Protein AF-A0A3D2J8H5-F1 (afdb_monomer)

Structure (mmCIF, N/CA/C/O backbone):
data_AF-A0A3D2J8H5-F1
#
_entry.id   AF-A0A3D2J8H5-F1
#
loop_
_atom_site.group_PDB
_atom_site.id
_atom_site.type_symbol
_atom_site.label_atom_id
_atom_site.label_alt_id
_atom_site.label_comp_id
_atom_site.label_asym_id
_atom_site.label_entity_id
_atom_site.label_seq_id
_atom_site.pdbx_PDB_ins_code
_atom_site.Cartn_x
_atom_site.Cartn_y
_atom_site.Cartn_z
_atom_site.occupancy
_atom_site.B_iso_or_equiv
_atom_site.auth_seq_id
_atom_site.auth_comp_id
_atom_site.auth_asym_id
_atom_site.auth_atom_id
_atom_site.pdbx_PDB_model_num
ATOM 1 N N . ARG A 1 1 ? 16.433 -17.220 -34.477 1.00 48.09 1 ARG A N 1
ATOM 2 C CA . ARG A 1 1 ? 17.516 -16.839 -33.534 1.00 48.09 1 ARG A CA 1
ATOM 3 C C . ARG A 1 1 ? 16.924 -15.885 -32.504 1.00 48.09 1 ARG A C 1
ATOM 5 O O . ARG A 1 1 ? 16.606 -14.763 -32.879 1.00 48.09 1 ARG A O 1
ATOM 12 N N . LEU A 1 2 ? 16.708 -16.329 -31.263 1.00 50.28 2 LEU A N 1
ATOM 13 C CA . LEU A 1 2 ? 16.389 -15.419 -30.158 1.00 50.28 2 LEU A CA 1
ATOM 14 C C . LEU A 1 2 ? 17.536 -14.404 -30.067 1.00 50.28 2 LEU A C 1
ATOM 16 O O . LEU A 1 2 ? 18.693 -14.794 -29.924 1.00 50.28 2 LEU A O 1
ATOM 20 N N . LYS A 1 3 ? 17.230 -13.121 -30.278 1.00 60.25 3 LYS A N 1
ATOM 21 C CA . LYS A 1 3 ? 18.185 -12.031 -30.058 1.00 60.25 3 LYS A CA 1
ATOM 22 C C . LYS A 1 3 ? 18.642 -12.118 -28.602 1.00 60.25 3 LYS A C 1
ATOM 24 O O . LYS A 1 3 ? 17.809 -12.321 -27.725 1.00 60.25 3 LYS A O 1
ATOM 29 N N . THR A 1 4 ? 19.944 -12.008 -28.360 1.00 77.81 4 THR A N 1
ATOM 30 C CA . THR A 1 4 ? 20.536 -12.150 -27.026 1.00 77.81 4 THR A CA 1
ATOM 31 C C . THR A 1 4 ? 19.906 -11.136 -26.070 1.00 77.81 4 THR A C 1
ATOM 33 O O . THR A 1 4 ? 20.118 -9.932 -26.218 1.00 77.81 4 THR A O 1
ATOM 36 N N . LEU A 1 5 ? 19.096 -11.616 -25.126 1.00 87.38 5 LEU A N 1
ATOM 37 C CA . LEU A 1 5 ? 18.579 -10.808 -24.027 1.00 87.38 5 LEU A CA 1
ATOM 38 C C . LEU A 1 5 ? 19.748 -10.450 -23.109 1.00 87.38 5 LEU A C 1
ATOM 40 O O . LEU A 1 5 ? 20.498 -11.329 -22.690 1.00 87.38 5 LEU A O 1
ATOM 44 N N . GLN A 1 6 ? 19.916 -9.165 -22.815 1.00 88.25 6 GLN A N 1
ATOM 45 C CA . GLN A 1 6 ? 20.965 -8.685 -21.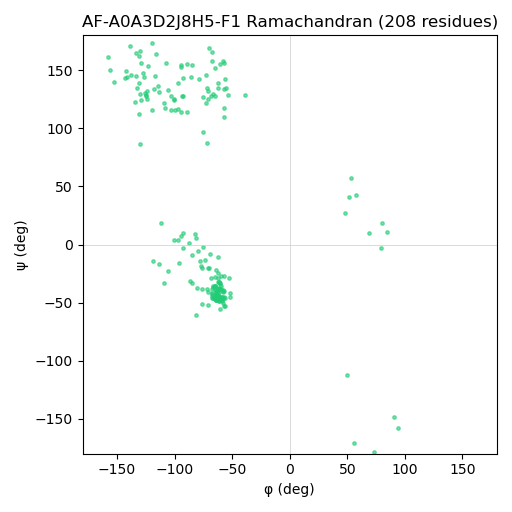919 1.00 88.25 6 GLN A CA 1
ATOM 46 C C . GLN A 1 6 ? 20.361 -8.414 -20.548 1.00 88.25 6 GLN A C 1
ATOM 48 O O . GLN A 1 6 ? 19.412 -7.637 -20.449 1.00 88.25 6 GLN A O 1
ATOM 53 N N . ALA A 1 7 ? 20.899 -9.034 -19.499 1.00 90.50 7 ALA A N 1
ATOM 54 C CA . ALA A 1 7 ? 20.532 -8.674 -18.135 1.00 90.50 7 ALA A CA 1
ATOM 55 C C . ALA A 1 7 ? 20.934 -7.216 -17.867 1.00 90.50 7 ALA A C 1
ATOM 57 O O . ALA A 1 7 ? 22.032 -6.787 -18.231 1.00 90.50 7 ALA A O 1
ATOM 58 N N . VAL A 1 8 ? 20.033 -6.451 -17.263 1.00 91.31 8 VAL A N 1
ATOM 59 C CA . VAL A 1 8 ? 20.250 -5.047 -16.902 1.00 91.31 8 VAL A CA 1
ATOM 60 C C . VAL A 1 8 ? 19.782 -4.800 -15.479 1.00 91.31 8 VAL A C 1
ATOM 62 O O . VAL A 1 8 ? 19.044 -5.605 -14.908 1.00 91.31 8 VAL A O 1
ATOM 65 N N . ARG A 1 9 ? 20.197 -3.665 -14.906 1.00 89.00 9 ARG A N 1
ATOM 66 C CA . ARG A 1 9 ? 19.720 -3.241 -13.591 1.00 89.00 9 ARG A CA 1
ATOM 67 C C . ARG A 1 9 ? 18.191 -3.224 -13.580 1.00 89.00 9 ARG A C 1
ATOM 69 O O . ARG A 1 9 ? 17.559 -2.639 -14.461 1.00 89.00 9 ARG A O 1
ATOM 76 N N . ALA A 1 10 ? 17.605 -3.884 -12.588 1.00 89.38 10 ALA A N 1
ATOM 77 C CA . ALA A 1 10 ? 16.164 -3.901 -12.432 1.00 89.38 10 ALA A CA 1
ATOM 78 C C . ALA A 1 10 ? 15.659 -2.535 -11.955 1.00 89.38 10 ALA A C 1
ATOM 80 O O . ALA A 1 10 ? 16.229 -1.929 -11.051 1.00 89.38 10 ALA A O 1
ATOM 81 N N . ILE A 1 11 ? 14.585 -2.064 -12.588 1.00 88.12 11 ILE A N 1
ATOM 82 C CA . ILE A 1 11 ? 13.854 -0.863 -12.161 1.00 88.12 11 ILE A CA 1
ATOM 83 C C . ILE A 1 11 ? 12.918 -1.221 -11.000 1.00 88.12 11 ILE A C 1
ATOM 85 O O . ILE A 1 11 ? 12.746 -0.445 -10.068 1.00 88.12 11 ILE A O 1
ATOM 89 N N . GLN A 1 12 ? 12.316 -2.411 -11.065 1.00 91.19 12 GLN A N 1
ATOM 90 C CA . GLN A 1 12 ? 11.410 -2.929 -10.046 1.00 91.19 12 GLN A CA 1
ATOM 91 C C . GLN A 1 12 ? 12.158 -3.819 -9.043 1.00 91.19 12 GLN A C 1
ATOM 93 O O . GLN A 1 12 ? 13.144 -4.459 -9.422 1.00 91.19 12 GLN A O 1
ATOM 98 N N . PRO A 1 13 ? 11.676 -3.917 -7.792 1.00 91.12 13 PRO A N 1
ATOM 99 C CA . PRO A 1 13 ? 12.247 -4.813 -6.795 1.00 91.12 13 PRO A CA 1
ATOM 100 C C . PRO A 1 13 ? 12.298 -6.266 -7.281 1.00 91.12 13 PRO A C 1
ATOM 102 O O . PRO A 1 13 ? 11.316 -6.799 -7.799 1.00 91.12 13 PRO A O 1
ATOM 105 N N . LEU A 1 14 ? 13.434 -6.930 -7.065 1.00 93.50 14 LEU A N 1
ATOM 106 C CA . LEU A 1 14 ? 13.634 -8.330 -7.457 1.00 93.50 14 LEU A CA 1
ATOM 107 C C . LEU A 1 14 ? 12.939 -9.322 -6.530 1.00 93.50 14 LEU A C 1
ATOM 109 O O . LEU A 1 14 ? 12.732 -10.474 -6.907 1.00 93.50 14 LEU A O 1
ATOM 113 N N . ARG A 1 15 ? 12.604 -8.896 -5.313 1.00 95.25 15 ARG A N 1
ATOM 114 C CA . ARG A 1 15 ? 11.989 -9.736 -4.291 1.00 95.25 15 ARG A CA 1
ATOM 115 C C . ARG A 1 15 ? 10.718 -9.087 -3.764 1.00 95.25 15 ARG A C 1
ATOM 117 O O . ARG A 1 15 ? 10.660 -7.870 -3.582 1.00 95.25 15 ARG A O 1
ATOM 124 N N . THR A 1 16 ? 9.728 -9.915 -3.454 1.00 96.94 16 THR A N 1
ATOM 125 C CA . THR A 1 16 ? 8.506 -9.507 -2.755 1.00 96.94 16 THR A CA 1
ATOM 126 C C . THR A 1 16 ? 8.078 -10.539 -1.710 1.00 96.94 16 THR A C 1
ATOM 128 O O . THR A 1 16 ? 8.627 -11.639 -1.660 1.00 96.94 16 THR A O 1
ATOM 131 N N . ILE A 1 17 ? 7.091 -10.197 -0.880 1.00 97.81 17 ILE A N 1
ATOM 132 C CA . ILE A 1 17 ? 6.344 -11.146 -0.052 1.00 97.81 17 ILE A CA 1
ATOM 133 C C . ILE A 1 17 ? 4.937 -11.271 -0.622 1.00 97.81 17 ILE A C 1
ATOM 135 O O . ILE A 1 17 ? 4.200 -10.289 -0.691 1.00 97.81 17 ILE A O 1
ATOM 139 N N . LEU A 1 18 ? 4.565 -12.496 -0.984 1.00 98.19 18 LEU A N 1
ATOM 140 C CA . LEU A 1 18 ? 3.247 -12.833 -1.498 1.00 98.19 18 LEU A CA 1
ATOM 141 C C . LEU A 1 18 ? 2.480 -13.637 -0.447 1.00 98.19 18 LEU A C 1
ATOM 143 O O . LEU A 1 18 ? 2.891 -14.740 -0.073 1.00 98.19 18 LEU A O 1
ATOM 147 N N . LEU A 1 19 ? 1.368 -13.083 0.026 1.00 98.56 19 LEU A N 1
ATOM 148 C CA . LEU A 1 19 ? 0.431 -13.754 0.918 1.00 98.56 19 LEU A CA 1
ATOM 149 C C . LEU A 1 19 ? -0.674 -14.417 0.096 1.00 98.56 19 LEU A C 1
ATOM 151 O O . LEU A 1 19 ? -1.307 -13.769 -0.735 1.00 98.56 19 LEU A O 1
ATOM 155 N N . ASP A 1 20 ? -0.898 -15.704 0.345 1.00 98.19 20 ASP A N 1
ATOM 156 C CA . ASP A 1 20 ? -2.043 -16.436 -0.191 1.00 98.19 20 ASP A CA 1
ATOM 157 C C . ASP A 1 20 ? -3.311 -16.034 0.572 1.00 98.19 20 ASP A C 1
ATOM 159 O O . ASP A 1 20 ? -3.337 -16.072 1.801 1.00 98.19 20 ASP A O 1
ATOM 163 N N . LEU A 1 21 ? -4.352 -15.631 -0.157 1.00 98.44 21 LEU A N 1
ATOM 164 C CA . LEU A 1 21 ? -5.642 -15.221 0.399 1.00 98.44 21 LEU A CA 1
ATOM 165 C C . LEU A 1 21 ? -6.707 -16.319 0.318 1.00 98.44 21 LEU A C 1
ATOM 167 O O . LEU A 1 21 ? -7.855 -16.064 0.693 1.00 98.44 21 LEU A O 1
ATOM 171 N N . ALA A 1 22 ? -6.379 -17.526 -0.154 1.00 97.00 22 ALA A N 1
ATOM 172 C CA . ALA A 1 22 ? -7.310 -18.651 -0.135 1.00 97.00 22 ALA A CA 1
ATOM 173 C C . ALA A 1 22 ? -7.829 -18.977 1.286 1.00 97.00 22 ALA A C 1
ATOM 175 O O . ALA A 1 22 ? -9.053 -19.089 1.435 1.00 97.00 22 ALA A O 1
ATOM 176 N N . PRO A 1 23 ? -6.986 -19.034 2.344 1.00 97.25 23 PRO A N 1
ATOM 177 C CA . PRO A 1 23 ? -7.443 -19.344 3.700 1.00 97.25 23 PRO A CA 1
ATOM 178 C C . PRO A 1 23 ? -8.459 -18.338 4.256 1.00 97.25 23 PRO A C 1
ATOM 180 O O . PRO A 1 23 ? -8.512 -17.177 3.841 1.00 97.25 23 PRO A O 1
ATOM 183 N N . ASP A 1 24 ? -9.280 -18.765 5.214 1.00 96.75 24 ASP A N 1
ATOM 184 C CA . ASP A 1 24 ? -10.212 -17.876 5.909 1.00 96.75 24 ASP A CA 1
ATOM 185 C C . ASP A 1 24 ? -9.481 -16.838 6.789 1.00 96.75 24 ASP A C 1
ATOM 187 O O . ASP A 1 24 ? -8.291 -16.952 7.086 1.00 96.75 24 ASP A O 1
ATOM 191 N N . ALA A 1 25 ? -10.205 -15.807 7.233 1.00 94.88 25 ALA A N 1
ATOM 192 C CA . ALA A 1 25 ? -9.622 -14.704 7.995 1.00 94.88 25 ALA A CA 1
ATOM 193 C C . ALA A 1 25 ? -8.994 -15.135 9.336 1.00 94.88 25 ALA A C 1
ATOM 195 O O . ALA A 1 25 ? -8.006 -14.537 9.763 1.00 94.88 25 ALA A O 1
ATOM 196 N N . SER A 1 26 ? -9.538 -16.158 10.001 1.00 95.38 26 SER A N 1
ATOM 197 C CA . SER A 1 26 ? -8.988 -16.666 11.262 1.00 95.38 26 SER A CA 1
ATOM 198 C C . SER A 1 26 ? -7.662 -17.393 11.032 1.00 95.38 26 SER A C 1
ATOM 200 O O . SER A 1 26 ? -6.695 -17.148 11.758 1.00 95.38 26 SER A O 1
ATOM 202 N N . THR A 1 27 ? -7.579 -18.176 9.953 1.00 96.94 27 THR A N 1
ATOM 203 C CA . THR A 1 27 ? -6.352 -18.842 9.513 1.00 96.94 27 THR A CA 1
ATOM 204 C C . THR A 1 27 ? -5.286 -17.823 9.099 1.00 96.94 27 THR A C 1
ATOM 206 O O . THR A 1 27 ? -4.146 -17.916 9.554 1.00 96.94 27 THR A O 1
ATOM 209 N N . LEU A 1 28 ? -5.648 -16.788 8.330 1.00 97.25 28 LEU A N 1
ATOM 210 C CA . LEU A 1 28 ? -4.726 -15.700 7.968 1.00 97.25 28 LEU A CA 1
ATOM 211 C C . LEU A 1 28 ? -4.177 -14.979 9.210 1.00 97.25 28 LEU A C 1
ATOM 213 O O . LEU A 1 28 ? -2.973 -14.760 9.319 1.00 97.25 28 LEU A O 1
ATOM 217 N N . LEU A 1 29 ? -5.033 -14.658 10.188 1.00 95.06 29 LEU A N 1
ATOM 218 C CA . LEU A 1 29 ? -4.603 -14.068 11.463 1.00 95.06 29 LEU A CA 1
ATOM 219 C C . LEU A 1 29 ? -3.663 -14.989 12.250 1.00 95.06 29 LEU A C 1
ATOM 221 O O . LEU A 1 29 ? -2.735 -14.508 12.907 1.00 95.06 29 LEU A O 1
ATOM 225 N N . ALA A 1 30 ? -3.909 -16.300 12.232 1.00 95.25 30 ALA A N 1
ATOM 226 C CA . ALA A 1 30 ? -3.077 -17.280 12.923 1.00 95.25 30 ALA A CA 1
ATOM 227 C C . ALA A 1 30 ? -1.670 -17.380 12.308 1.00 95.25 30 ALA A C 1
ATOM 229 O O . ALA A 1 30 ? -0.699 -17.488 13.056 1.00 95.25 30 ALA A O 1
ATOM 230 N N . GLN A 1 31 ? -1.562 -17.265 10.979 1.00 95.31 31 GLN A N 1
ATOM 231 C CA . GLN A 1 31 ? -0.299 -17.315 10.229 1.00 95.31 31 GLN A CA 1
ATOM 232 C C . GLN A 1 31 ? 0.591 -16.078 10.417 1.00 95.31 31 GLN A C 1
ATOM 234 O O . GLN A 1 31 ? 1.800 -16.143 10.187 1.00 95.31 31 GLN A O 1
ATOM 239 N N . MET A 1 32 ? 0.026 -14.948 10.847 1.00 97.19 32 MET A N 1
ATOM 240 C CA . MET A 1 32 ? 0.821 -13.773 11.203 1.00 97.19 32 MET A CA 1
ATOM 241 C C . MET A 1 32 ? 1.710 -14.053 12.414 1.00 97.19 32 MET A C 1
ATOM 243 O O . MET A 1 32 ? 1.344 -14.790 13.337 1.00 97.19 32 MET A O 1
ATOM 247 N N . LYS A 1 33 ? 2.839 -13.342 12.490 1.00 97.62 33 LYS A N 1
ATOM 248 C CA . LYS A 1 33 ? 3.629 -13.283 13.723 1.00 97.62 33 LYS A CA 1
ATOM 249 C C . LYS A 1 33 ? 2.757 -12.792 14.877 1.00 97.62 33 LYS A C 1
ATOM 251 O O . LYS A 1 33 ? 1.963 -11.865 14.721 1.00 97.62 33 LYS A O 1
ATOM 256 N N . GLU A 1 34 ? 2.968 -13.354 16.062 1.00 97.75 34 GLU A N 1
ATOM 257 C CA . GLU A 1 34 ? 2.162 -13.053 17.249 1.00 97.75 34 GLU A CA 1
ATOM 258 C C . GLU A 1 34 ? 2.051 -11.546 17.529 1.00 97.75 34 GLU A C 1
ATOM 260 O O . GLU A 1 34 ? 0.948 -11.031 17.712 1.00 97.75 34 GLU A O 1
ATOM 265 N N . LYS A 1 35 ? 3.174 -10.818 17.445 1.00 97.81 35 LYS A N 1
ATOM 266 C CA . LYS A 1 35 ? 3.214 -9.359 17.628 1.00 97.81 35 LYS A CA 1
ATOM 267 C C . LYS A 1 35 ? 2.349 -8.593 16.613 1.00 97.81 35 LYS A C 1
ATOM 269 O O . LYS A 1 35 ? 1.777 -7.570 16.971 1.00 97.81 35 LYS A O 1
ATOM 274 N N . TRP A 1 36 ? 2.210 -9.081 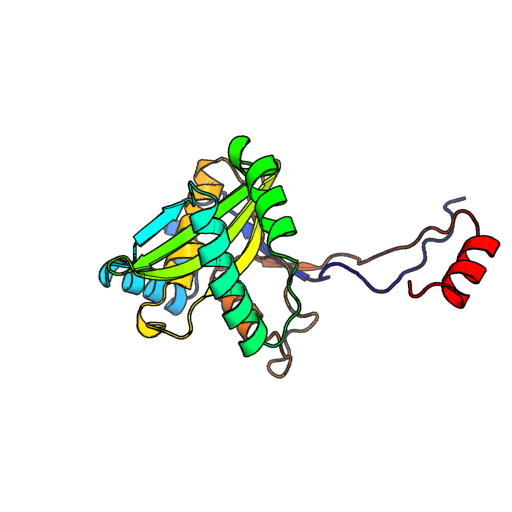15.377 1.00 98.00 36 TRP A N 1
ATOM 275 C CA . TRP A 1 36 ? 1.379 -8.448 14.342 1.00 98.00 36 TRP A CA 1
ATOM 276 C C . TRP A 1 36 ? -0.094 -8.615 14.671 1.00 98.00 36 TRP A C 1
ATOM 278 O O . TRP A 1 36 ? -0.813 -7.624 14.785 1.00 98.00 36 TRP A O 1
ATOM 288 N N . ARG A 1 37 ? -0.519 -9.853 14.938 1.00 97.44 37 ARG A N 1
ATOM 289 C CA . ARG A 1 37 ? -1.885 -10.154 15.378 1.00 97.44 37 ARG A CA 1
ATOM 290 C C . ARG A 1 37 ? -2.248 -9.401 16.662 1.00 97.44 37 ARG A C 1
ATOM 292 O O . ARG A 1 37 ? -3.362 -8.891 16.781 1.00 97.44 37 ARG A O 1
ATOM 299 N N . TYR A 1 38 ? -1.320 -9.303 17.613 1.00 98.25 38 TYR A N 1
ATOM 300 C CA . TYR A 1 38 ? -1.496 -8.501 18.822 1.00 98.25 38 TYR A CA 1
ATOM 301 C C . TYR A 1 38 ? -1.699 -7.016 18.494 1.00 98.25 38 TYR A C 1
ATOM 303 O O . TYR A 1 38 ? -2.664 -6.425 18.975 1.00 98.25 38 TYR A O 1
ATOM 311 N N . ASN A 1 39 ? -0.849 -6.429 17.647 1.00 98.44 39 ASN A N 1
ATOM 312 C CA . ASN A 1 39 ? -0.916 -5.012 17.285 1.00 98.44 39 ASN A CA 1
ATOM 313 C C . ASN A 1 39 ? -2.172 -4.651 16.480 1.00 98.44 39 ASN A C 1
ATOM 315 O O . ASN A 1 39 ? -2.735 -3.586 16.714 1.00 98.44 39 ASN A O 1
ATOM 319 N N . VAL A 1 40 ? -2.657 -5.540 15.603 1.00 98.19 40 VAL A N 1
ATOM 320 C CA . VAL A 1 40 ? -3.959 -5.378 14.927 1.00 98.19 40 VAL A CA 1
ATOM 321 C C . VAL A 1 40 ? -5.073 -5.244 15.966 1.00 98.19 40 VAL A C 1
ATOM 323 O O . VAL A 1 40 ? -5.821 -4.269 15.966 1.00 98.19 40 VAL A O 1
ATOM 326 N N . ARG A 1 41 ? -5.143 -6.191 16.911 1.00 97.88 41 ARG A N 1
ATOM 327 C CA . ARG A 1 41 ? -6.157 -6.173 17.975 1.00 97.88 41 ARG A CA 1
ATOM 328 C C . ARG A 1 41 ? -5.990 -4.969 18.904 1.00 97.88 41 ARG A C 1
ATOM 330 O O . ARG A 1 41 ? -6.983 -4.436 19.384 1.00 97.88 41 ARG A O 1
ATOM 337 N N . LEU A 1 42 ? -4.753 -4.553 19.180 1.00 98.38 42 LEU A N 1
ATOM 338 C CA . LEU A 1 42 ? -4.458 -3.387 20.008 1.00 98.38 42 LEU A CA 1
ATOM 339 C C . LEU A 1 42 ? -4.975 -2.100 19.361 1.00 98.38 42 LEU A C 1
ATOM 341 O O . LEU A 1 42 ? -5.642 -1.333 20.045 1.00 98.38 42 LEU A O 1
ATOM 345 N N . ALA A 1 43 ? -4.702 -1.887 18.072 1.00 98.31 43 ALA A N 1
ATOM 346 C CA . ALA A 1 43 ? -5.170 -0.717 17.333 1.00 98.31 43 ALA A CA 1
ATOM 347 C C . ALA A 1 43 ? -6.701 -0.613 17.350 1.00 98.31 43 ALA A C 1
ATOM 349 O O . ALA A 1 43 ? -7.243 0.430 17.707 1.00 98.31 43 ALA A O 1
ATOM 350 N N . MET A 1 44 ? -7.392 -1.727 17.080 1.00 97.19 44 MET A N 1
ATOM 351 C CA . MET A 1 44 ? -8.856 -1.793 17.147 1.00 97.19 44 MET A CA 1
ATOM 352 C C . MET A 1 44 ? -9.384 -1.483 18.556 1.00 97.19 44 MET A C 1
ATOM 354 O O . MET A 1 44 ? -10.279 -0.659 18.708 1.00 97.19 44 MET A O 1
ATOM 358 N 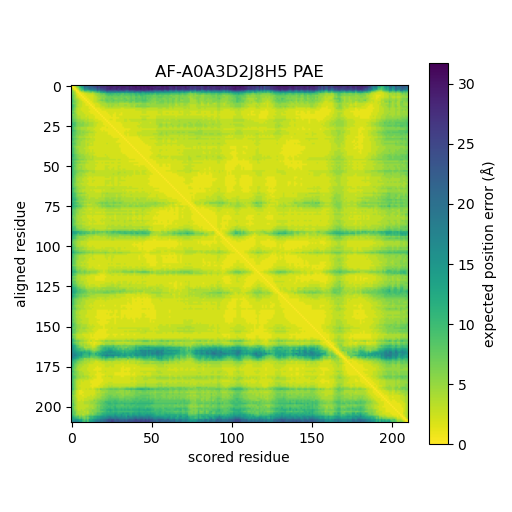N . ARG A 1 45 ? -8.806 -2.086 19.610 1.00 98.19 45 ARG A N 1
ATOM 359 C CA . ARG A 1 45 ? -9.211 -1.813 21.006 1.00 98.19 45 ARG A CA 1
ATOM 360 C C . ARG A 1 45 ? -8.978 -0.366 21.425 1.00 98.19 45 ARG A C 1
ATOM 362 O O . ARG A 1 45 ? -9.715 0.143 22.259 1.00 98.19 45 ARG A O 1
ATOM 369 N N . LYS A 1 46 ? -7.945 0.277 20.880 1.00 98.00 46 LYS A N 1
ATOM 370 C CA . LYS A 1 46 ? -7.650 1.690 21.127 1.00 98.00 46 LYS A CA 1
ATOM 371 C C . LYS A 1 46 ? -8.494 2.641 20.271 1.00 98.00 46 LYS A C 1
ATOM 373 O O . LYS A 1 46 ? -8.263 3.837 20.328 1.00 98.00 46 LYS A O 1
ATOM 378 N N . GLY A 1 47 ? -9.454 2.134 19.495 1.00 97.88 47 GLY A N 1
ATOM 379 C CA . GLY A 1 47 ? -10.388 2.965 18.738 1.00 97.88 47 GLY A CA 1
ATOM 380 C C . GLY A 1 47 ? -9.831 3.513 17.426 1.00 97.88 47 GLY A C 1
ATOM 381 O O . GLY A 1 47 ? -10.383 4.475 16.899 1.00 97.88 47 GLY A O 1
ATOM 382 N N . VAL A 1 48 ? -8.751 2.936 16.886 1.00 98.56 48 VAL A N 1
ATOM 383 C CA . VAL A 1 48 ? -8.317 3.271 15.523 1.00 98.56 48 VAL A CA 1
ATOM 384 C C . VAL A 1 48 ? -9.317 2.673 14.539 1.00 98.56 48 VAL A C 1
ATOM 386 O O . VAL A 1 48 ? -9.567 1.465 14.548 1.00 98.56 48 VAL A O 1
ATOM 389 N N . THR A 1 49 ? -9.866 3.519 13.679 1.00 98.25 49 THR A N 1
ATOM 390 C CA . THR A 1 49 ? -10.814 3.149 12.624 1.00 98.25 49 THR A CA 1
ATOM 391 C C . THR A 1 49 ? -10.137 3.232 11.263 1.00 98.25 49 THR A C 1
ATOM 393 O O . THR A 1 49 ? -9.133 3.927 11.113 1.00 98.25 49 THR A O 1
ATOM 396 N N . VAL A 1 50 ? -10.651 2.495 10.277 1.00 98.62 50 VAL A N 1
ATOM 397 C CA . VAL A 1 50 ? -10.154 2.535 8.898 1.00 98.62 50 VAL A CA 1
ATOM 398 C C . VAL A 1 50 ? -11.318 2.838 7.969 1.00 98.62 50 VAL A C 1
ATOM 400 O O . VAL A 1 50 ? -12.348 2.169 8.041 1.00 98.62 50 VAL A O 1
ATOM 403 N N . ARG A 1 51 ? -11.139 3.813 7.080 1.00 97.81 51 ARG A N 1
ATOM 404 C CA . ARG A 1 51 ? -12.094 4.152 6.019 1.00 97.81 51 ARG A CA 1
ATOM 405 C C . ARG A 1 51 ? -11.405 4.240 4.663 1.00 97.81 51 ARG A C 1
ATOM 407 O O . ARG A 1 51 ? -10.179 4.279 4.575 1.00 97.81 51 ARG A O 1
ATOM 414 N N . VAL A 1 52 ? -12.199 4.258 3.602 1.00 97.69 52 VAL A N 1
ATOM 415 C CA . VAL A 1 52 ? -11.712 4.533 2.246 1.00 97.69 52 VAL A CA 1
ATOM 416 C C . VAL A 1 52 ? -11.693 6.051 2.042 1.00 97.69 52 VAL A C 1
ATOM 418 O O . VAL A 1 52 ? -12.548 6.753 2.576 1.00 97.69 52 VAL A O 1
ATOM 421 N N . ALA A 1 53 ? -10.708 6.561 1.307 1.00 97.88 53 ALA A N 1
ATOM 422 C CA . ALA A 1 53 ? -10.704 7.944 0.843 1.00 97.88 53 ALA A CA 1
ATOM 423 C C . ALA A 1 53 ? -11.830 8.165 -0.179 1.00 97.88 53 ALA A C 1
ATOM 425 O O . ALA A 1 53 ? -11.931 7.422 -1.157 1.00 97.88 53 ALA A O 1
ATOM 426 N N . GLU A 1 54 ? -12.633 9.203 0.028 1.00 96.00 54 GLU A N 1
ATOM 427 C CA . GLU A 1 54 ? -13.815 9.517 -0.788 1.00 96.00 54 GLU A CA 1
ATOM 428 C C . GLU A 1 54 ? -13.640 10.822 -1.570 1.00 96.00 54 GLU A C 1
ATOM 430 O O . GLU A 1 54 ? -14.353 11.073 -2.541 1.00 96.00 54 GLU A O 1
ATOM 435 N N . THR A 1 55 ? -12.672 11.651 -1.177 1.00 97.19 55 THR A N 1
ATOM 436 C CA . THR A 1 55 ? -12.473 12.990 -1.735 1.00 97.19 55 THR A CA 1
ATOM 437 C C . THR A 1 55 ? -11.023 13.246 -2.133 1.00 97.19 55 THR A C 1
ATOM 439 O O . THR A 1 55 ? -10.088 12.610 -1.653 1.00 97.19 55 THR A O 1
ATOM 442 N N . GLU A 1 56 ? -10.789 14.258 -2.968 1.00 97.81 56 GLU A N 1
ATOM 443 C CA . GLU A 1 56 ? -9.419 14.716 -3.229 1.00 97.81 56 GLU A CA 1
ATOM 444 C C . GLU A 1 56 ? -8.743 15.302 -1.987 1.00 97.81 56 GLU A C 1
ATOM 446 O O . GLU A 1 56 ? -7.519 15.250 -1.877 1.00 97.81 56 GLU A O 1
ATOM 451 N N . ALA A 1 57 ? -9.524 15.854 -1.054 1.00 98.38 57 ALA A N 1
ATOM 452 C CA . ALA A 1 57 ? -9.007 16.351 0.215 1.00 98.38 57 ALA A CA 1
ATOM 453 C C . ALA A 1 57 ? -8.373 15.215 1.033 1.00 98.38 57 ALA A C 1
ATOM 455 O O . ALA A 1 57 ? -7.303 15.407 1.604 1.00 98.38 57 ALA A O 1
ATOM 456 N N . ASP A 1 58 ? -8.960 14.016 0.997 1.00 98.19 58 ASP A N 1
ATOM 457 C CA . ASP A 1 58 ? -8.387 12.816 1.613 1.00 98.19 58 ASP A CA 1
ATOM 458 C C . ASP A 1 58 ? -7.031 12.443 0.999 1.00 98.19 58 ASP A C 1
ATOM 460 O O . ASP A 1 58 ? -6.069 12.166 1.716 1.00 98.19 58 ASP A O 1
ATOM 464 N N . VAL A 1 59 ? -6.932 12.466 -0.335 1.00 98.50 59 VAL A N 1
ATOM 465 C CA . VAL A 1 59 ? -5.679 12.162 -1.048 1.00 98.50 59 VAL A CA 1
ATOM 466 C C . VAL A 1 59 ? -4.605 13.197 -0.715 1.00 98.50 59 VAL A C 1
ATOM 468 O O . VAL A 1 59 ? -3.455 12.831 -0.480 1.00 98.50 59 VAL A O 1
ATOM 471 N N . ARG A 1 60 ? -4.974 14.482 -0.651 1.00 98.62 60 ARG A N 1
ATOM 472 C CA . ARG A 1 60 ? -4.069 15.575 -0.260 1.00 98.62 60 ARG A CA 1
ATOM 473 C C . ARG A 1 60 ? -3.584 15.417 1.180 1.00 98.62 60 ARG A C 1
ATOM 475 O O . ARG A 1 60 ? -2.385 15.510 1.416 1.00 98.62 60 ARG A O 1
ATOM 482 N N . ALA A 1 61 ? -4.481 15.109 2.116 1.00 98.25 61 ALA A N 1
ATOM 483 C CA . ALA A 1 61 ? -4.126 14.875 3.515 1.00 98.25 61 ALA A CA 1
ATOM 484 C C . ALA A 1 61 ? -3.183 13.669 3.673 1.00 98.25 61 ALA A C 1
ATOM 486 O O . ALA A 1 61 ? -2.193 13.730 4.404 1.00 98.25 61 ALA A O 1
ATOM 487 N N . TRP A 1 62 ? -3.445 12.583 2.943 1.00 98.50 62 TRP A N 1
ATOM 488 C CA . TRP A 1 62 ? -2.541 11.436 2.893 1.00 98.50 62 TRP A CA 1
ATOM 489 C C . TRP A 1 62 ? -1.183 11.785 2.276 1.00 98.50 62 TRP A C 1
ATOM 491 O O . TRP A 1 62 ? -0.154 11.334 2.777 1.00 98.50 62 TRP A O 1
ATOM 501 N N . TYR A 1 63 ? -1.155 12.603 1.225 1.00 98.50 63 TYR A N 1
ATOM 502 C CA . TYR A 1 63 ? 0.089 13.031 0.592 1.00 98.50 63 TYR A CA 1
ATOM 503 C C . TYR A 1 63 ? 0.972 13.844 1.550 1.00 98.50 63 TYR A C 1
ATOM 505 O O . TYR A 1 63 ? 2.169 13.591 1.616 1.00 98.50 63 TYR A O 1
ATOM 513 N N . THR A 1 64 ? 0.397 14.709 2.390 1.00 97.94 64 THR A N 1
ATOM 514 C CA . THR A 1 64 ? 1.154 15.402 3.451 1.00 97.94 64 THR A CA 1
ATOM 515 C C . THR A 1 64 ? 1.780 14.423 4.456 1.00 97.94 64 THR A C 1
ATOM 517 O O . THR A 1 64 ? 2.929 14.591 4.876 1.00 97.94 64 THR A O 1
ATOM 520 N N . LEU A 1 65 ? 1.075 13.340 4.816 1.00 97.19 65 LEU A N 1
ATOM 521 C CA . LEU A 1 65 ? 1.679 12.263 5.613 1.00 97.19 65 LEU A CA 1
ATOM 522 C C . LEU A 1 65 ? 2.798 11.543 4.856 1.00 97.19 65 LEU A C 1
ATOM 524 O O . LEU A 1 65 ? 3.774 11.103 5.474 1.00 97.19 65 LEU A O 1
ATOM 528 N N . LEU A 1 66 ? 2.649 11.373 3.543 1.00 97.88 66 LEU A N 1
ATOM 529 C CA . LEU A 1 66 ? 3.641 10.721 2.699 1.00 97.88 66 LEU A CA 1
ATOM 530 C C . LEU A 1 66 ? 4.920 11.556 2.606 1.00 97.88 66 LEU A C 1
ATOM 532 O O . LEU A 1 66 ? 5.994 10.983 2.754 1.00 97.88 66 LEU A O 1
ATOM 536 N N . GLU A 1 67 ? 4.813 12.879 2.469 1.00 97.25 67 GLU A N 1
ATOM 537 C CA . GLU A 1 67 ? 5.948 13.810 2.536 1.00 97.25 67 GLU A CA 1
ATOM 538 C C . GLU A 1 67 ? 6.702 13.637 3.859 1.00 97.25 67 GLU A C 1
ATOM 540 O O . GLU A 1 67 ? 7.879 13.277 3.854 1.00 97.25 67 GLU A O 1
ATOM 545 N N . THR A 1 68 ? 5.994 13.709 4.992 1.00 95.00 68 THR A N 1
ATOM 546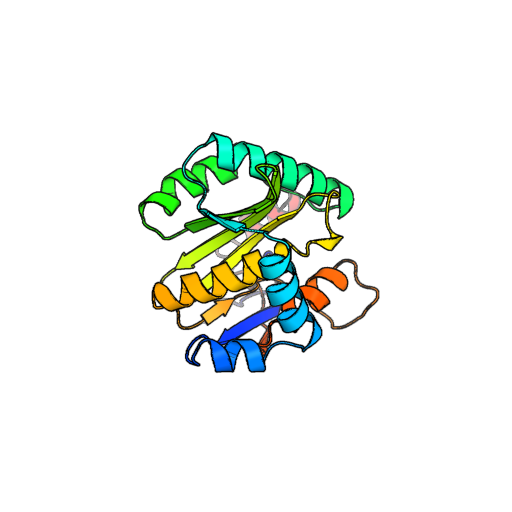 C CA . THR A 1 68 ? 6.587 13.498 6.330 1.00 95.00 68 THR A CA 1
ATOM 547 C C . THR A 1 68 ? 7.267 12.126 6.461 1.00 95.00 68 THR A C 1
ATOM 549 O O . THR A 1 68 ? 8.319 11.981 7.087 1.00 95.00 68 THR A O 1
ATOM 552 N N . THR A 1 69 ? 6.658 11.083 5.891 1.00 94.00 69 THR A N 1
ATOM 553 C CA . THR A 1 69 ? 7.210 9.718 5.898 1.00 94.00 69 THR A CA 1
ATOM 554 C C . THR A 1 69 ? 8.479 9.648 5.045 1.00 94.00 69 THR A C 1
ATOM 556 O O . THR A 1 69 ? 9.460 9.044 5.470 1.00 94.00 69 THR A O 1
ATOM 559 N N . SER A 1 70 ? 8.468 10.286 3.873 1.00 94.00 70 SER A N 1
ATOM 560 C CA . SER A 1 70 ? 9.580 10.310 2.923 1.00 94.00 70 SER A CA 1
ATOM 561 C C . SER A 1 70 ? 10.793 11.073 3.440 1.00 94.00 70 SER A C 1
ATOM 563 O O . SER A 1 70 ? 11.912 10.603 3.265 1.00 94.00 70 SER A O 1
ATOM 565 N N . GLU A 1 71 ? 10.582 12.183 4.149 1.00 93.12 71 GLU A N 1
ATOM 566 C CA . GLU A 1 71 ? 11.648 12.947 4.798 1.00 93.12 71 GLU A CA 1
ATOM 567 C C . GLU A 1 71 ? 12.296 12.133 5.917 1.00 93.12 71 GLU A C 1
ATOM 569 O O . GLU A 1 71 ? 13.519 12.031 5.999 1.00 93.12 71 GLU A O 1
ATOM 574 N N . ARG A 1 72 ? 11.470 11.494 6.752 1.00 90.44 72 ARG A N 1
ATOM 575 C CA . ARG A 1 72 ? 11.939 10.663 7.863 1.00 90.44 72 ARG A CA 1
ATOM 576 C C . ARG A 1 72 ? 12.732 9.446 7.394 1.00 90.44 72 ARG A C 1
ATOM 578 O O . ARG A 1 72 ? 13.772 9.139 7.970 1.00 90.44 72 ARG A O 1
ATOM 585 N N . ASP A 1 73 ? 12.201 8.724 6.411 1.00 87.81 73 ASP A N 1
ATOM 586 C CA . ASP A 1 73 ? 12.750 7.441 5.961 1.00 87.81 73 ASP A CA 1
ATOM 587 C C . ASP A 1 73 ? 13.658 7.601 4.719 1.00 87.81 73 ASP A C 1
ATOM 589 O O . ASP A 1 73 ? 14.164 6.611 4.195 1.00 87.81 73 ASP A O 1
ATOM 593 N N . MET A 1 74 ? 13.884 8.844 4.271 1.00 88.06 74 MET A N 1
ATOM 594 C CA . MET A 1 74 ? 14.786 9.259 3.188 1.00 88.06 74 MET A CA 1
ATOM 595 C C . MET A 1 7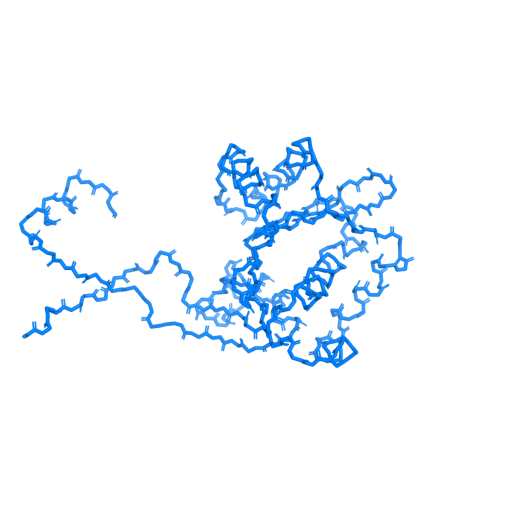4 ? 14.565 8.516 1.860 1.00 88.06 74 MET A C 1
ATOM 597 O O . MET A 1 74 ? 15.486 7.910 1.309 1.00 88.06 74 MET A O 1
ATOM 601 N N . PHE A 1 75 ? 13.346 8.576 1.317 1.00 88.75 75 PHE A N 1
ATOM 602 C CA . PHE A 1 75 ? 13.024 8.001 0.003 1.00 88.75 75 PHE A CA 1
ATOM 603 C C . PHE A 1 75 ? 12.309 8.994 -0.919 1.00 88.75 75 PHE A C 1
ATOM 605 O O . PHE A 1 75 ? 11.678 9.941 -0.467 1.00 88.75 75 PHE A O 1
ATOM 612 N N . GLY A 1 76 ? 12.406 8.778 -2.233 1.00 91.31 76 GLY A N 1
ATOM 613 C CA . GLY A 1 76 ? 11.732 9.618 -3.226 1.00 91.31 76 GLY A CA 1
ATOM 614 C C . GLY A 1 76 ? 10.249 9.273 -3.376 1.00 91.31 76 GLY A C 1
ATOM 615 O O . GLY A 1 76 ? 9.876 8.100 -3.373 1.00 91.31 76 GLY A O 1
ATOM 616 N N . ILE A 1 77 ? 9.413 10.292 -3.567 1.00 95.81 77 ILE A N 1
ATOM 617 C CA . ILE A 1 77 ? 7.974 10.155 -3.829 1.00 95.81 77 ILE A CA 1
ATOM 618 C C . ILE A 1 77 ? 7.602 10.841 -5.143 1.00 95.81 77 ILE A C 1
ATOM 620 O O . ILE A 1 77 ? 8.277 11.767 -5.590 1.00 95.81 77 ILE A O 1
ATOM 624 N N . HIS A 1 78 ? 6.528 10.378 -5.784 1.00 97.06 78 HIS A N 1
ATOM 625 C CA . HIS A 1 78 ? 5.945 11.088 -6.922 1.00 97.06 78 HIS A CA 1
ATOM 626 C C . HIS A 1 78 ? 5.264 12.390 -6.480 1.00 97.06 78 HIS A C 1
ATOM 628 O O . HIS A 1 78 ? 5.044 12.607 -5.293 1.00 97.06 78 HIS A O 1
ATOM 634 N N . THR A 1 79 ? 4.894 13.240 -7.438 1.00 98.06 79 THR A N 1
ATOM 635 C CA . THR A 1 79 ? 4.131 14.463 -7.161 1.00 98.06 79 THR A CA 1
ATOM 636 C C . THR A 1 79 ? 2.714 14.145 -6.681 1.00 98.06 79 THR A C 1
ATOM 638 O O . THR A 1 79 ? 2.158 13.093 -6.994 1.00 98.06 79 THR A O 1
ATOM 641 N N . LEU A 1 80 ? 2.075 15.083 -5.983 1.00 98.44 80 LEU A N 1
ATOM 642 C CA . LEU A 1 80 ? 0.663 14.971 -5.603 1.00 98.44 80 LEU A CA 1
ATOM 643 C C . LEU A 1 80 ? -0.250 14.658 -6.804 1.00 98.44 80 LEU A C 1
ATOM 645 O O . LEU A 1 80 ? -1.134 13.805 -6.708 1.00 98.44 80 LEU A O 1
ATOM 649 N N . ASP A 1 81 ? -0.006 15.302 -7.949 1.00 98.44 81 ASP A N 1
ATOM 650 C CA . ASP A 1 81 ? -0.793 15.097 -9.170 1.00 98.44 81 ASP A CA 1
ATOM 651 C C . ASP A 1 81 ? -0.725 13.657 -9.682 1.00 98.44 81 ASP A C 1
ATOM 653 O O . ASP A 1 81 ? -1.713 13.151 -10.213 1.00 98.44 81 ASP A O 1
ATOM 657 N N . TYR A 1 82 ? 0.402 12.964 -9.494 1.00 98.19 82 TYR A N 1
ATOM 658 C CA . TYR A 1 82 ? 0.511 11.544 -9.826 1.00 98.19 82 TYR A CA 1
ATOM 659 C C . TYR A 1 82 ? -0.516 10.715 -9.042 1.00 98.19 82 TYR A C 1
ATOM 661 O O . TYR A 1 82 ? -1.263 9.926 -9.626 1.00 98.19 82 TYR A O 1
ATOM 669 N N . TYR A 1 83 ? -0.599 10.932 -7.728 1.00 98.00 83 TYR A N 1
ATOM 670 C CA . TYR A 1 83 ? -1.508 10.185 -6.860 1.00 98.00 83 TYR A CA 1
ATOM 671 C C . TYR A 1 83 ? -2.973 10.574 -7.072 1.00 98.00 83 TYR A C 1
ATOM 673 O O . TYR A 1 83 ? -3.830 9.690 -7.098 1.00 98.00 83 TYR A O 1
ATOM 681 N N . LEU A 1 84 ? -3.270 11.861 -7.289 1.00 98.06 84 LEU A N 1
ATOM 682 C CA . LEU A 1 84 ? -4.619 12.318 -7.640 1.00 98.06 84 LEU A CA 1
ATOM 683 C C . LEU A 1 84 ? -5.089 11.704 -8.961 1.00 98.06 84 LEU A C 1
ATOM 685 O O . LEU A 1 84 ? -6.209 11.202 -9.032 1.00 98.06 84 LEU A O 1
ATOM 689 N N . HIS A 1 85 ? -4.243 11.688 -9.996 1.00 97.06 85 HIS A N 1
ATOM 690 C CA . HIS A 1 85 ? -4.586 11.044 -11.264 1.00 97.06 85 HIS A CA 1
ATOM 691 C C . HIS A 1 85 ? -4.816 9.542 -11.097 1.00 97.06 85 HIS A C 1
ATOM 693 O O . HIS A 1 85 ? -5.830 9.034 -11.575 1.00 97.06 85 HIS A O 1
ATOM 699 N N . ALA A 1 86 ? -3.932 8.839 -10.383 1.00 96.38 86 ALA A N 1
ATOM 700 C CA . ALA A 1 86 ? -4.104 7.415 -10.113 1.00 96.38 86 ALA A CA 1
ATOM 701 C C . ALA A 1 86 ? -5.416 7.133 -9.360 1.00 96.38 86 ALA A C 1
ATOM 703 O O . ALA A 1 86 ? -6.168 6.242 -9.751 1.00 96.38 86 ALA A O 1
ATOM 704 N N . TRP A 1 87 ? -5.725 7.916 -8.323 1.00 97.56 87 TRP A N 1
ATOM 705 C CA . TRP A 1 87 ? -6.950 7.762 -7.540 1.00 97.56 87 TRP A CA 1
ATOM 706 C C . TRP A 1 87 ? -8.209 8.033 -8.376 1.00 97.56 87 TRP A C 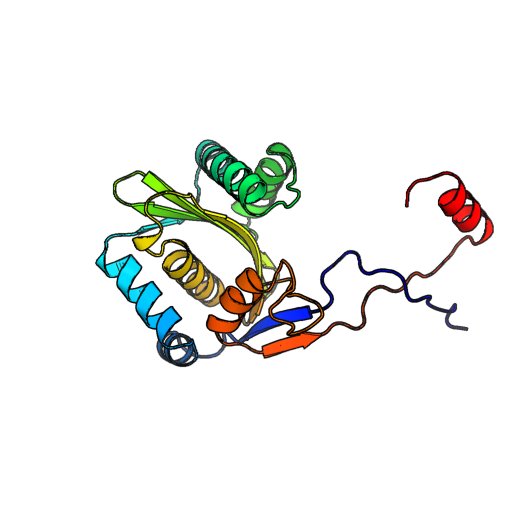1
ATOM 708 O O . TRP A 1 87 ? -9.107 7.195 -8.393 1.00 97.56 87 TRP A O 1
ATOM 718 N N . ARG A 1 88 ? -8.257 9.130 -9.148 1.00 95.88 88 ARG A N 1
ATOM 719 C CA . ARG A 1 88 ? -9.411 9.466 -10.007 1.00 95.88 88 ARG A CA 1
ATOM 720 C C . ARG A 1 88 ? -9.664 8.410 -11.088 1.00 95.88 88 ARG A C 1
ATOM 722 O O . ARG A 1 88 ? -10.806 8.024 -11.319 1.00 95.88 88 ARG A O 1
ATOM 729 N N . LEU A 1 89 ? -8.606 7.953 -11.763 1.00 94.94 89 LEU A N 1
ATOM 730 C CA . LEU A 1 89 ? -8.720 7.037 -12.903 1.00 94.94 89 LEU A CA 1
ATOM 731 C C . LEU A 1 89 ? -9.017 5.596 -12.477 1.00 94.94 89 LEU A C 1
ATOM 733 O O . LEU A 1 89 ? -9.767 4.889 -13.151 1.00 94.94 89 LEU A O 1
ATOM 737 N N . LEU A 1 90 ? -8.408 5.143 -11.380 1.00 94.88 90 LEU A N 1
ATOM 738 C CA . LEU A 1 90 ? -8.423 3.734 -10.983 1.00 94.88 90 LEU A CA 1
ATOM 739 C C . LEU A 1 90 ? -9.362 3.466 -9.797 1.00 94.88 90 LEU A C 1
ATOM 741 O O . LEU A 1 90 ? -9.835 2.340 -9.641 1.00 94.88 90 LEU A O 1
ATOM 745 N N . GLY A 1 91 ? -9.663 4.485 -8.986 1.00 92.12 91 GLY A N 1
ATOM 746 C CA . GLY A 1 91 ? -10.524 4.379 -7.807 1.00 92.12 91 GLY A CA 1
ATOM 747 C C . GLY A 1 91 ? -11.978 4.069 -8.152 1.00 92.12 91 GLY A C 1
ATOM 748 O O . GLY A 1 91 ? -12.550 3.133 -7.595 1.00 92.12 91 GLY A O 1
ATOM 749 N N . ASN A 1 92 ? -12.549 4.768 -9.139 1.00 84.81 92 ASN A N 1
ATOM 750 C CA . ASN A 1 92 ? -13.945 4.574 -9.563 1.00 84.81 92 ASN A CA 1
ATOM 751 C C . ASN A 1 92 ? -14.223 3.159 -10.099 1.00 84.81 92 ASN A C 1
ATOM 753 O O . ASN A 1 92 ? -15.328 2.647 -9.953 1.00 84.81 92 ASN A O 1
ATOM 757 N N . ASN A 1 93 ? -13.209 2.508 -10.677 1.00 85.56 93 ASN A N 1
ATOM 758 C CA . ASN A 1 93 ? -13.303 1.135 -11.182 1.00 85.56 93 ASN A CA 1
ATOM 759 C C . ASN A 1 93 ? -12.986 0.078 -10.108 1.00 85.56 93 ASN A C 1
ATOM 761 O O . ASN A 1 93 ? -12.962 -1.117 -10.399 1.00 85.56 93 ASN A O 1
ATOM 765 N N . GLY A 1 94 ? -12.690 0.502 -8.873 1.00 87.81 94 GLY A N 1
ATOM 766 C CA . GLY A 1 94 ? -12.289 -0.378 -7.776 1.00 87.81 94 GLY A CA 1
ATOM 767 C C . GLY A 1 94 ? -10.908 -1.019 -7.951 1.00 87.81 94 GLY A C 1
ATOM 768 O O . GLY A 1 94 ? -10.550 -1.898 -7.169 1.00 87.81 94 GLY A O 1
ATOM 769 N N . TRP A 1 95 ? -10.127 -0.589 -8.947 1.00 93.56 95 TRP A N 1
ATOM 770 C CA . TRP A 1 95 ? -8.782 -1.110 -9.224 1.00 93.56 95 TRP A CA 1
ATOM 771 C C . TRP A 1 95 ? -7.730 -0.562 -8.272 1.00 93.56 95 TRP A C 1
ATOM 773 O O . TRP A 1 95 ? -6.616 -1.071 -8.207 1.00 93.56 95 TRP A O 1
ATOM 783 N N . VAL A 1 96 ? -8.075 0.489 -7.540 1.00 95.50 96 VAL A N 1
ATOM 784 C CA . VAL A 1 96 ? -7.251 1.106 -6.514 1.00 95.50 96 VAL A CA 1
ATOM 785 C C . VAL A 1 96 ? -8.143 1.517 -5.356 1.00 95.50 96 VAL A C 1
ATOM 787 O O . VAL A 1 96 ? -9.252 2.006 -5.558 1.00 95.50 96 VAL A O 1
ATOM 790 N N . ARG A 1 97 ? -7.627 1.390 -4.135 1.00 96.88 97 ARG A N 1
ATOM 791 C CA . ARG A 1 97 ? -8.179 2.037 -2.949 1.00 96.88 97 ARG A CA 1
ATOM 792 C C . ARG A 1 97 ? -7.082 2.703 -2.142 1.00 96.88 97 ARG A C 1
ATOM 794 O O . ARG A 1 97 ? -6.048 2.101 -1.868 1.00 96.88 97 ARG A O 1
ATOM 801 N N . LEU A 1 98 ? -7.356 3.931 -1.719 1.00 98.44 98 LEU A N 1
ATOM 802 C CA . LEU A 1 98 ? -6.626 4.575 -0.639 1.00 98.44 98 LEU A CA 1
ATOM 803 C C . LEU A 1 98 ? -7.402 4.328 0.658 1.00 98.44 98 LEU A C 1
ATOM 805 O O . LEU A 1 98 ? -8.538 4.775 0.800 1.00 98.44 98 LEU A O 1
ATOM 809 N N . LEU A 1 99 ? -6.802 3.570 1.569 1.00 98.62 99 LEU A N 1
ATOM 810 C CA . LEU A 1 99 ? -7.317 3.314 2.911 1.00 98.62 99 LEU A CA 1
ATOM 811 C C . LEU A 1 99 ? -6.649 4.275 3.886 1.00 98.62 99 LEU A C 1
ATOM 813 O O . LEU A 1 99 ? -5.439 4.482 3.806 1.00 98.62 99 LEU A O 1
ATOM 817 N N . LEU A 1 100 ? -7.425 4.817 4.818 1.00 98.81 100 LEU A N 1
ATOM 818 C CA . LEU A 1 100 ? -7.011 5.815 5.797 1.00 98.81 100 LEU A CA 1
ATOM 819 C C . LEU A 1 100 ? -7.330 5.319 7.205 1.00 98.81 100 LEU A C 1
ATOM 821 O O . LEU A 1 100 ? -8.456 4.902 7.464 1.00 98.81 100 LEU A O 1
ATOM 825 N N . ALA A 1 101 ? -6.344 5.353 8.101 1.00 98.62 101 ALA A N 1
ATOM 826 C CA . ALA A 1 101 ? -6.500 5.029 9.512 1.00 98.62 101 ALA A CA 1
ATOM 827 C C . ALA A 1 101 ? -6.598 6.308 10.337 1.00 98.62 101 ALA A C 1
ATOM 829 O O . ALA A 1 101 ? -5.686 7.141 10.314 1.00 98.62 101 ALA A O 1
ATOM 830 N N . GLU A 1 102 ? -7.668 6.414 11.115 1.00 98.38 102 GLU A N 1
ATOM 831 C CA . GLU A 1 102 ? -8.003 7.592 11.905 1.00 98.38 102 GLU A CA 1
ATOM 832 C C . GLU A 1 102 ? -8.252 7.229 13.367 1.00 98.38 102 GLU A C 1
ATOM 834 O O . GLU A 1 102 ? -8.768 6.155 13.692 1.00 98.38 102 GLU A O 1
ATOM 839 N N . HIS A 1 103 ? -7.910 8.149 14.262 1.00 98.31 103 HIS A N 1
ATOM 840 C CA . HIS A 1 103 ? -8.242 8.071 15.678 1.00 98.31 103 HIS A CA 1
ATOM 841 C C . HIS A 1 103 ? -8.763 9.433 16.130 1.00 98.31 103 HIS A C 1
ATOM 843 O O . HIS A 1 103 ? -8.069 10.434 15.975 1.00 98.31 103 HIS A O 1
ATOM 849 N N . GLN A 1 104 ? -9.988 9.473 16.664 1.00 96.44 104 GLN A N 1
ATOM 850 C CA . GLN A 1 104 ? -10.624 10.708 17.152 1.00 96.44 104 GLN A CA 1
ATOM 851 C C . GLN A 1 104 ? -10.609 11.856 16.118 1.00 96.44 104 GLN A C 1
ATOM 853 O O . GLN A 1 104 ? -10.351 13.007 16.454 1.00 96.44 104 GLN A O 1
ATOM 858 N N . GLY A 1 105 ? -10.855 11.533 14.842 1.00 94.38 105 GLY A N 1
ATOM 859 C CA .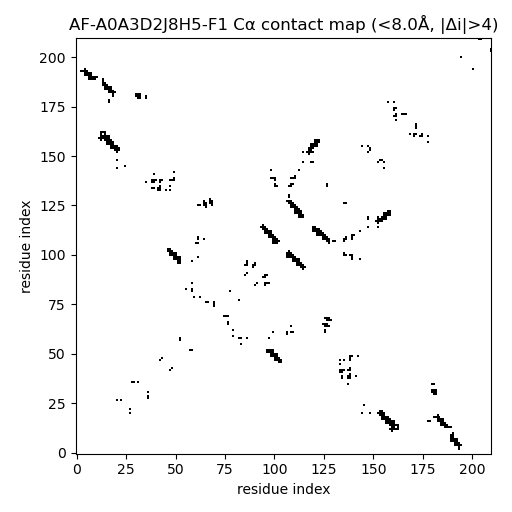 GLY A 1 105 ? -10.859 12.500 13.735 1.00 94.38 105 GLY A CA 1
ATOM 860 C C . GLY A 1 105 ? -9.474 12.895 13.211 1.00 94.38 105 GLY A C 1
ATOM 861 O O . GLY A 1 105 ? -9.387 13.624 12.228 1.00 94.38 105 GLY A O 1
ATOM 862 N N . GLN A 1 106 ? -8.389 12.405 13.817 1.00 97.19 106 GLN A N 1
ATOM 863 C CA . GLN A 1 106 ? -7.032 12.643 13.335 1.00 97.19 106 GLN A CA 1
ATOM 864 C C . GLN A 1 106 ? -6.571 11.523 12.397 1.00 97.19 106 GLN A C 1
ATOM 866 O O . GLN A 1 106 ? -6.579 10.348 12.773 1.00 97.19 106 GLN A O 1
ATOM 871 N N . LEU A 1 107 ? -6.087 11.894 11.208 1.00 98.25 107 LEU A N 1
ATOM 872 C CA . LEU A 1 107 ? -5.456 10.974 10.263 1.00 98.25 107 LEU A CA 1
ATOM 873 C C . LEU A 1 107 ? -4.061 10.560 10.747 1.00 98.25 107 LEU A C 1
ATOM 875 O O . LEU A 1 107 ? -3.174 11.393 10.932 1.00 98.25 107 LEU A O 1
ATOM 879 N N . LEU A 1 108 ? -3.854 9.254 10.927 1.00 98.19 108 LEU A N 1
ATOM 880 C CA . LEU A 1 108 ? -2.607 8.701 11.459 1.00 98.19 108 LEU A CA 1
ATOM 881 C C . LEU A 1 108 ? -1.784 7.946 10.419 1.00 98.19 108 LEU A C 1
ATOM 883 O O . LEU A 1 108 ? -0.556 7.925 10.506 1.00 98.19 108 LEU A O 1
ATOM 887 N N . ALA A 1 109 ? -2.433 7.284 9.465 1.00 98.44 109 ALA A N 1
ATOM 888 C CA . ALA A 1 109 ? -1.759 6.546 8.405 1.00 98.44 109 ALA A CA 1
ATOM 889 C C . ALA A 1 109 ? -2.668 6.360 7.193 1.00 98.44 109 ALA A C 1
ATOM 891 O O . ALA A 1 109 ? -3.888 6.429 7.311 1.00 98.44 109 ALA A O 1
ATOM 892 N N . GLY A 1 110 ? -2.080 6.047 6.043 1.00 98.56 110 GLY A N 1
ATOM 893 C CA . GLY A 1 110 ? -2.841 5.597 4.889 1.00 98.56 110 GLY A CA 1
ATOM 894 C C . GLY A 1 110 ? -2.019 4.761 3.924 1.00 98.56 110 GLY A C 1
ATOM 895 O O . GLY A 1 110 ? -0.801 4.935 3.818 1.00 98.56 110 GLY A O 1
ATOM 896 N N . ILE A 1 111 ? -2.690 3.842 3.231 1.00 98.56 111 ILE A N 1
ATOM 897 C CA . ILE A 1 111 ? -2.079 2.965 2.233 1.00 98.56 111 ILE A CA 1
ATOM 898 C C . ILE A 1 111 ? -2.879 2.962 0.946 1.00 98.56 111 ILE A C 1
ATOM 900 O O . ILE A 1 111 ? -4.106 2.894 0.939 1.00 98.56 111 ILE A O 1
ATOM 904 N N . PHE A 1 112 ? -2.137 2.991 -0.145 1.00 97.81 112 PHE A N 1
ATOM 905 C CA . PHE A 1 112 ? -2.624 2.922 -1.503 1.00 97.81 112 PHE A CA 1
ATOM 906 C C . PHE A 1 112 ? -2.450 1.480 -1.982 1.00 97.81 112 PHE A C 1
ATOM 908 O O . PHE A 1 112 ? -1.326 0.974 -2.056 1.00 97.81 112 PHE A O 1
ATOM 915 N N . VAL A 1 113 ? -3.557 0.799 -2.260 1.00 98.38 113 VAL A N 1
ATOM 916 C CA . VAL A 1 113 ? -3.577 -0.622 -2.620 1.00 98.38 113 VAL A CA 1
ATOM 917 C C . VAL A 1 113 ? -4.267 -0.769 -3.962 1.00 98.38 113 VAL A C 1
ATOM 919 O O . VAL A 1 113 ? -5.394 -0.305 -4.128 1.00 98.38 113 VAL A O 1
ATOM 922 N N . SER A 1 114 ? -3.605 -1.402 -4.925 1.00 97.75 114 SER A N 1
ATOM 923 C CA . SER A 1 114 ? -4.256 -1.775 -6.177 1.00 97.75 114 SER A CA 1
ATOM 924 C C . SER A 1 114 ? -4.878 -3.158 -6.077 1.00 97.75 114 SER A C 1
ATOM 926 O O . SER A 1 114 ? -4.453 -3.993 -5.282 1.00 97.75 114 SER A O 1
ATOM 928 N N . LEU A 1 115 ? -5.883 -3.400 -6.905 1.00 97.06 115 LEU A N 1
ATOM 929 C CA . LEU A 1 115 ? -6.466 -4.698 -7.174 1.00 97.06 115 LEU A CA 1
ATOM 930 C C . LEU A 1 115 ? -6.540 -4.854 -8.687 1.00 97.06 115 LEU A C 1
ATOM 932 O O . LEU A 1 115 ? -7.295 -4.153 -9.360 1.00 97.06 115 LEU A O 1
ATOM 936 N N . PHE A 1 116 ? -5.754 -5.780 -9.222 1.00 94.06 116 PHE A N 1
ATOM 937 C CA . PHE A 1 116 ? -5.763 -6.089 -10.642 1.00 94.06 116 PHE A CA 1
ATOM 938 C C . PHE A 1 116 ? -5.884 -7.595 -10.847 1.00 94.06 116 PHE A C 1
ATOM 940 O O . PHE A 1 116 ? -5.153 -8.387 -10.246 1.00 94.06 116 PHE A O 1
ATOM 947 N N . ALA A 1 117 ? -6.831 -7.995 -11.698 1.00 92.75 117 ALA A N 1
ATOM 948 C CA . ALA A 1 117 ? -7.248 -9.385 -11.845 1.00 92.75 117 ALA A CA 1
ATOM 949 C C . ALA A 1 117 ? -7.558 -10.024 -10.475 1.00 92.75 117 ALA A C 1
ATOM 951 O O . ALA A 1 117 ? -8.518 -9.633 -9.818 1.00 92.75 117 ALA A O 1
ATOM 952 N N . ARG A 1 118 ? -6.754 -10.998 -10.032 1.00 95.38 118 ARG A N 1
ATOM 953 C CA . ARG A 1 118 ? -6.927 -11.694 -8.745 1.00 95.38 118 ARG A CA 1
ATOM 954 C C . ARG A 1 118 ? -5.815 -11.385 -7.737 1.00 95.38 118 ARG A C 1
ATOM 956 O O . ARG A 1 118 ? -5.644 -12.140 -6.783 1.00 95.38 118 ARG A O 1
ATOM 963 N N . GLN A 1 119 ? -5.064 -10.306 -7.934 1.00 97.81 119 GLN A N 1
ATOM 964 C CA . GLN A 1 119 ? -3.968 -9.917 -7.051 1.00 97.81 119 GLN A CA 1
ATOM 965 C C . GLN A 1 119 ? -4.155 -8.485 -6.556 1.00 97.81 119 GLN A C 1
ATOM 967 O O . GLN A 1 119 ? -4.315 -7.556 -7.350 1.00 97.81 119 GLN A O 1
ATOM 972 N N . ALA A 1 120 ? -4.098 -8.313 -5.237 1.00 98.44 120 ALA A N 1
ATOM 973 C CA . ALA A 1 120 ? -3.961 -7.003 -4.620 1.00 98.44 120 ALA A CA 1
ATOM 974 C C . ALA A 1 120 ? -2.482 -6.684 -4.376 1.00 98.44 120 ALA A C 1
ATOM 976 O O . ALA A 1 120 ? -1.712 -7.583 -4.039 1.00 98.44 120 ALA A O 1
ATOM 977 N N . ILE A 1 121 ? -2.078 -5.424 -4.542 1.00 98.38 121 ILE A N 1
ATOM 978 C CA . ILE A 1 121 ? -0.689 -4.983 -4.358 1.00 98.38 121 ILE A CA 1
ATOM 979 C C . ILE A 1 121 ? -0.660 -3.769 -3.435 1.00 98.38 121 ILE A C 1
ATOM 981 O O . ILE A 1 121 ? -1.290 -2.748 -3.710 1.00 98.38 121 ILE A O 1
ATOM 985 N N . TYR A 1 122 ? 0.102 -3.872 -2.350 1.00 98.19 122 TYR A N 1
ATOM 986 C CA . TYR A 1 122 ? 0.407 -2.762 -1.456 1.00 98.19 122 TYR A CA 1
ATOM 987 C C . TYR A 1 122 ? 1.437 -1.833 -2.116 1.00 98.19 122 TYR A C 1
ATOM 989 O O . TYR A 1 122 ? 2.639 -2.100 -2.072 1.00 98.19 122 TYR A O 1
ATOM 997 N N . LEU A 1 123 ? 0.960 -0.757 -2.749 1.00 96.06 123 LEU A N 1
ATOM 998 C CA . LEU A 1 123 ? 1.799 0.144 -3.540 1.00 96.06 123 LEU A CA 1
ATOM 999 C C . LEU A 1 123 ? 2.529 1.161 -2.659 1.00 96.06 123 LEU A C 1
ATOM 1001 O O . LEU A 1 123 ? 3.755 1.196 -2.612 1.00 96.06 123 LEU A O 1
ATOM 1005 N N . TYR A 1 124 ? 1.774 1.984 -1.935 1.00 96.56 124 TYR A N 1
ATOM 1006 C CA . TYR A 1 124 ? 2.331 3.112 -1.189 1.00 96.56 124 TYR A CA 1
ATOM 1007 C C . TYR A 1 124 ? 1.769 3.146 0.220 1.00 96.56 124 TYR A C 1
ATOM 1009 O O . TYR A 1 124 ? 0.599 2.831 0.427 1.00 96.56 124 TYR A O 1
ATOM 1017 N N . GLY A 1 125 ? 2.582 3.560 1.186 1.00 96.31 125 GLY A N 1
ATOM 1018 C CA . GLY A 1 125 ? 2.142 3.733 2.561 1.00 96.31 125 GLY A CA 1
ATOM 1019 C C . GLY A 1 125 ? 2.792 4.929 3.220 1.00 96.31 125 GLY A C 1
ATOM 1020 O O . GLY A 1 125 ? 3.963 5.218 2.993 1.00 96.31 125 GLY A O 1
ATOM 1021 N N . ALA A 1 126 ? 2.007 5.603 4.046 1.00 96.56 126 ALA A N 1
ATOM 1022 C CA . ALA A 1 126 ? 2.413 6.772 4.797 1.00 96.56 126 ALA A CA 1
ATOM 1023 C C . ALA A 1 126 ? 1.871 6.679 6.219 1.00 96.56 126 ALA A C 1
ATOM 1025 O O . ALA A 1 126 ? 0.771 6.167 6.442 1.00 96.56 126 ALA A O 1
ATOM 1026 N N . SER A 1 127 ? 2.626 7.194 7.185 1.00 95.06 127 SER A N 1
ATOM 1027 C CA . SER A 1 127 ? 2.158 7.269 8.565 1.00 95.06 127 SER A CA 1
ATOM 1028 C C . SER A 1 127 ? 2.806 8.404 9.332 1.00 95.06 127 SER A C 1
ATOM 1030 O O . SER A 1 127 ? 4.024 8.599 9.253 1.00 95.06 127 SER A O 1
ATOM 1032 N N . SER A 1 128 ? 1.985 9.059 10.146 1.00 92.69 128 SER A N 1
ATOM 1033 C CA . SER A 1 128 ? 2.371 10.140 11.038 1.00 92.69 128 SER A CA 1
ATOM 1034 C C . SER A 1 128 ? 3.475 9.729 12.021 1.00 92.69 128 SER A C 1
ATOM 1036 O O . SER A 1 128 ? 3.683 8.556 12.360 1.00 92.69 128 SER A O 1
ATOM 1038 N N . ASN A 1 129 ? 4.205 10.733 12.502 1.00 91.12 129 ASN A N 1
ATOM 1039 C CA . ASN A 1 129 ? 5.117 10.590 13.634 1.00 91.12 129 ASN A CA 1
ATOM 1040 C C . ASN A 1 129 ? 4.364 10.559 14.971 1.00 91.12 129 ASN A C 1
ATOM 1042 O O . ASN A 1 129 ? 4.888 10.059 15.967 1.00 91.12 129 ASN A O 1
ATOM 1046 N N . GLU A 1 130 ? 3.122 11.026 14.972 1.00 92.81 130 GLU A N 1
ATOM 1047 C CA . GLU A 1 130 ? 2.268 11.115 16.143 1.00 92.81 130 GLU A CA 1
ATOM 1048 C C . GLU A 1 130 ? 1.530 9.806 16.412 1.00 92.81 130 GLU A C 1
ATOM 1050 O O . GLU A 1 130 ? 1.306 8.984 15.523 1.00 92.81 130 GLU A O 1
ATOM 1055 N N . GLN A 1 131 ? 1.163 9.602 17.678 1.00 94.31 131 GLN A N 1
ATOM 1056 C CA . GLN A 1 131 ? 0.308 8.504 18.137 1.00 94.31 131 GLN A CA 1
ATOM 1057 C C . GLN A 1 131 ? 0.694 7.097 17.621 1.00 94.31 131 GLN A C 1
ATOM 1059 O O . GLN A 1 131 ? -0.125 6.182 17.580 1.00 94.31 131 GLN A O 1
ATOM 1064 N N . ARG A 1 132 ? 1.975 6.856 17.302 1.00 92.94 132 ARG A N 1
ATOM 1065 C CA . ARG A 1 132 ? 2.469 5.552 16.804 1.00 92.94 132 ARG A CA 1
ATOM 1066 C C . ARG A 1 132 ? 2.189 4.385 17.746 1.00 92.94 132 ARG A C 1
ATOM 1068 O O . ARG A 1 132 ? 2.045 3.247 17.307 1.00 92.94 132 ARG A O 1
ATOM 1075 N N . HIS A 1 133 ? 2.079 4.670 19.041 1.00 96.06 133 HIS A N 1
ATOM 1076 C CA . HIS A 1 133 ? 1.706 3.710 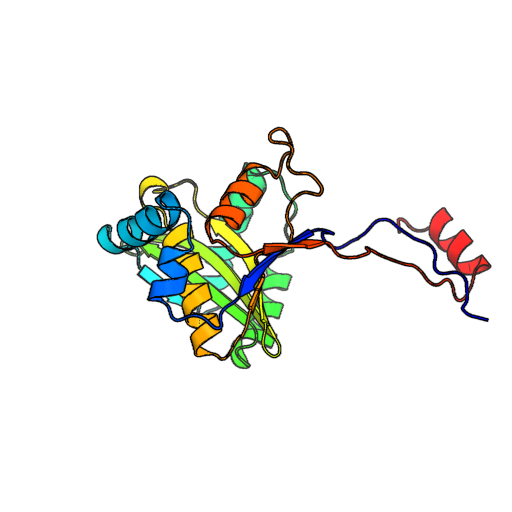20.077 1.00 96.06 133 HIS A CA 1
ATOM 1077 C C . HIS A 1 133 ? 0.283 3.128 19.890 1.00 96.06 133 HIS A C 1
ATOM 1079 O O . HIS A 1 133 ? -0.080 2.164 20.575 1.00 96.06 133 HIS A O 1
ATOM 1085 N N . LEU A 1 134 ? -0.522 3.695 18.980 1.00 97.56 134 LEU A N 1
ATOM 1086 C CA . LEU A 1 134 ? -1.829 3.186 18.557 1.00 97.56 134 LEU A CA 1
ATOM 1087 C C . LEU A 1 134 ? -1.753 2.134 17.442 1.00 97.56 134 LEU A C 1
ATOM 1089 O O . LEU A 1 134 ? -2.750 1.482 17.164 1.00 97.56 134 LEU A O 1
ATOM 1093 N N . MET A 1 135 ? -0.579 1.911 16.841 1.00 97.44 135 MET A N 1
ATOM 1094 C CA . MET A 1 135 ? -0.350 0.891 15.805 1.00 97.44 135 MET A CA 1
ATOM 1095 C C . MET A 1 135 ? -1.242 1.018 14.543 1.00 97.44 135 MET A C 1
ATOM 1097 O O . MET A 1 135 ? -1.683 -0.010 14.019 1.00 97.44 135 MET A O 1
ATOM 1101 N N . PRO A 1 136 ? -1.475 2.226 13.985 1.00 97.88 136 PRO A N 1
ATOM 1102 C CA . PRO A 1 136 ? -2.440 2.433 12.895 1.00 97.88 136 PRO A CA 1
ATOM 1103 C C . PRO A 1 136 ? -2.113 1.618 11.633 1.00 97.88 136 PRO A C 1
ATOM 1105 O O . PRO A 1 136 ? -2.997 1.020 11.030 1.00 97.88 136 PRO A O 1
ATOM 1108 N N . ASN A 1 137 ? -0.827 1.488 11.291 1.00 97.56 137 ASN A N 1
ATOM 1109 C CA . ASN A 1 137 ? -0.373 0.706 10.135 1.00 97.56 137 ASN A CA 1
ATOM 1110 C C . ASN A 1 137 ? -0.772 -0.780 10.197 1.00 97.56 137 ASN A C 1
ATOM 1112 O O . ASN A 1 137 ? -0.900 -1.422 9.156 1.00 97.56 137 ASN A O 1
ATOM 1116 N N . TYR A 1 138 ? -0.954 -1.346 11.396 1.00 98.25 138 TYR A N 1
ATOM 1117 C CA . TYR A 1 138 ? -1.317 -2.755 11.544 1.00 98.25 138 TYR A CA 1
ATOM 1118 C C . TYR A 1 138 ? -2.795 -2.983 11.222 1.00 98.25 138 TYR A C 1
ATOM 1120 O O . TYR A 1 138 ? -3.114 -3.835 10.399 1.00 98.25 138 TYR A O 1
ATOM 1128 N N . VAL A 1 139 ? -3.707 -2.211 11.820 1.00 98.06 139 VAL A N 1
ATOM 1129 C CA . VAL A 1 139 ? -5.136 -2.348 11.487 1.00 98.06 139 VAL A CA 1
ATOM 1130 C C . VAL A 1 139 ? -5.389 -2.038 10.013 1.00 98.06 139 VAL A C 1
ATOM 1132 O O . VAL A 1 139 ? -6.119 -2.763 9.351 1.00 98.06 139 VAL A O 1
ATOM 1135 N N . LEU A 1 140 ? -4.694 -1.043 9.470 1.00 97.81 140 LEU A N 1
ATOM 1136 C CA . LEU A 1 140 ? -4.832 -0.613 8.087 1.00 97.81 140 LEU A CA 1
ATOM 1137 C C . LEU A 1 140 ? -4.430 -1.702 7.073 1.00 97.81 140 LEU A C 1
ATOM 1139 O O . LEU A 1 140 ? -5.190 -1.990 6.152 1.00 97.81 140 LEU A O 1
ATOM 1143 N N . GLN A 1 141 ? -3.284 -2.367 7.266 1.00 98.44 141 GLN A N 1
ATOM 1144 C CA . GLN A 1 141 ? -2.896 -3.510 6.424 1.00 98.44 141 GLN A CA 1
ATOM 1145 C C . GLN A 1 141 ? -3.846 -4.698 6.585 1.00 98.44 141 GLN A C 1
ATOM 1147 O O . GLN A 1 141 ? -4.164 -5.368 5.606 1.00 98.44 141 GLN A O 1
ATOM 1152 N N . TRP A 1 142 ? -4.326 -4.964 7.802 1.00 98.44 142 TRP A N 1
ATOM 1153 C CA . TRP A 1 142 ? -5.287 -6.042 8.011 1.00 98.44 142 TRP A CA 1
ATOM 1154 C C . TRP A 1 142 ? -6.609 -5.787 7.281 1.00 98.44 142 TRP A C 1
ATOM 1156 O O . TRP A 1 142 ? -7.125 -6.685 6.616 1.00 98.44 142 TRP A O 1
ATOM 1166 N N . GLU A 1 143 ? -7.124 -4.560 7.334 1.00 98.31 143 GLU A N 1
ATOM 1167 C CA . GLU A 1 143 ? -8.317 -4.174 6.579 1.00 98.31 143 GLU A CA 1
ATOM 1168 C C . GLU A 1 143 ? -8.079 -4.229 5.063 1.00 98.31 143 GLU A C 1
ATOM 1170 O O . GLU A 1 143 ? -8.955 -4.692 4.338 1.00 98.31 143 GLU A O 1
ATOM 1175 N N . ALA A 1 144 ? -6.882 -3.889 4.571 1.00 98.38 144 ALA A N 1
ATOM 1176 C CA . ALA A 1 144 ? -6.537 -4.070 3.159 1.00 98.38 144 ALA A CA 1
ATOM 1177 C C . ALA A 1 144 ? -6.528 -5.541 2.720 1.00 98.38 144 ALA A C 1
ATOM 1179 O O . ALA A 1 144 ? -7.055 -5.869 1.657 1.00 98.38 144 ALA A O 1
ATOM 1180 N N . ILE A 1 145 ? -5.977 -6.438 3.542 1.00 98.44 145 ILE A N 1
ATOM 1181 C CA . ILE A 1 145 ? -5.977 -7.889 3.295 1.00 98.44 145 ILE A CA 1
ATOM 1182 C C . ILE A 1 145 ? -7.415 -8.422 3.250 1.00 98.44 145 ILE A C 1
ATOM 1184 O O . ILE A 1 145 ? -7.781 -9.164 2.334 1.00 98.44 145 ILE A O 1
ATOM 1188 N N . ARG A 1 146 ? -8.252 -8.026 4.219 1.00 97.88 146 ARG A N 1
ATOM 1189 C CA . ARG A 1 146 ? -9.673 -8.406 4.266 1.00 97.88 146 ARG A CA 1
ATOM 1190 C C . ARG A 1 146 ? -10.428 -7.890 3.051 1.00 97.88 146 ARG A C 1
ATOM 1192 O O . ARG A 1 146 ? -11.154 -8.660 2.426 1.00 97.88 146 ARG A O 1
ATOM 1199 N N . TRP A 1 147 ? -10.228 -6.621 2.710 1.00 96.62 147 TRP A N 1
ATOM 1200 C CA . TRP A 1 147 ? -10.827 -5.992 1.543 1.00 96.62 147 TRP A CA 1
ATOM 1201 C C . TRP A 1 147 ? -10.449 -6.726 0.250 1.00 96.62 147 TRP A C 1
ATOM 1203 O O . TRP A 1 147 ? -11.330 -7.107 -0.519 1.00 96.62 147 TRP A O 1
ATOM 1213 N N . ALA A 1 148 ? -9.159 -6.992 0.035 1.00 97.62 148 ALA A N 1
ATOM 1214 C CA . ALA A 1 148 ? -8.681 -7.705 -1.145 1.00 97.62 148 ALA A CA 1
ATOM 1215 C C . ALA A 1 148 ? -9.357 -9.077 -1.285 1.00 97.62 148 ALA A C 1
ATOM 1217 O O . ALA A 1 148 ? -9.868 -9.414 -2.356 1.00 97.62 148 ALA A O 1
ATOM 1218 N N . LYS A 1 149 ? -9.435 -9.842 -0.186 1.00 97.38 149 LYS A N 1
ATOM 1219 C CA . LYS A 1 149 ? -10.129 -11.136 -0.158 1.00 97.38 149 LYS A CA 1
ATOM 1220 C C . LYS A 1 149 ? -11.621 -10.994 -0.481 1.00 97.38 149 LYS A C 1
ATOM 1222 O O . LYS A 1 149 ? -12.146 -11.781 -1.262 1.00 97.38 149 LYS A O 1
ATOM 1227 N N . GLN A 1 150 ? -12.303 -10.000 0.092 1.00 96.06 150 GLN A N 1
ATOM 1228 C CA . GLN A 1 150 ? -13.722 -9.730 -0.181 1.00 96.06 150 GLN A CA 1
ATOM 1229 C C . GLN A 1 150 ? -13.977 -9.398 -1.655 1.00 96.06 150 GLN A C 1
ATOM 1231 O O . GLN A 1 150 ? -15.004 -9.791 -2.200 1.00 96.06 150 GLN A O 1
ATOM 1236 N N . CYS A 1 151 ? -13.029 -8.736 -2.318 1.00 95.25 151 CYS A N 1
ATOM 1237 C CA . CYS A 1 151 ? -13.086 -8.461 -3.752 1.00 95.25 151 CYS A CA 1
ATOM 1238 C C . CYS A 1 151 ? -12.623 -9.634 -4.637 1.00 95.25 151 CYS A C 1
ATOM 1240 O O . CYS A 1 151 ? -12.488 -9.470 -5.847 1.00 95.25 151 CYS A O 1
ATOM 1242 N N . GLY A 1 152 ? -12.391 -10.821 -4.066 1.00 95.69 152 GLY A N 1
ATOM 1243 C CA . GLY A 1 152 ? -12.063 -12.035 -4.817 1.00 95.69 152 GLY A CA 1
ATOM 1244 C C . GLY A 1 152 ? -10.584 -12.199 -5.174 1.00 95.69 152 GLY A C 1
ATOM 1245 O O . GLY A 1 152 ? -10.246 -13.099 -5.952 1.00 95.69 152 GLY A O 1
ATOM 1246 N N . ALA A 1 153 ? -9.692 -11.379 -4.606 1.00 97.88 153 ALA A N 1
ATOM 1247 C CA . ALA A 1 153 ? -8.258 -11.582 -4.758 1.00 97.88 153 ALA A CA 1
ATOM 1248 C C . ALA A 1 153 ? -7.833 -12.922 -4.139 1.00 97.88 153 ALA A C 1
ATOM 1250 O O . ALA A 1 153 ? -8.280 -13.310 -3.059 1.00 97.88 153 ALA A O 1
ATOM 1251 N N . THR A 1 154 ? -6.942 -13.626 -4.828 1.00 98.00 154 THR A N 1
ATOM 1252 C CA . THR A 1 154 ? -6.299 -14.859 -4.356 1.00 98.00 154 THR A CA 1
ATOM 1253 C C . THR A 1 154 ? -4.938 -14.594 -3.738 1.00 98.00 154 THR A C 1
ATOM 1255 O O . THR A 1 154 ? -4.417 -15.452 -3.038 1.00 98.00 154 THR A O 1
ATOM 1258 N N . SER A 1 155 ? -4.357 -13.418 -3.972 1.00 98.31 155 SER A N 1
ATOM 1259 C CA . SER A 1 155 ? -3.075 -13.041 -3.390 1.00 98.31 155 SER A CA 1
ATOM 1260 C C . SER A 1 155 ? -3.024 -11.570 -2.989 1.00 98.31 155 SER A C 1
ATOM 1262 O O . SER A 1 155 ? -3.654 -10.711 -3.610 1.00 98.31 155 SER A O 1
ATOM 1264 N N . TYR A 1 156 ? -2.245 -11.300 -1.943 1.00 98.62 156 TYR A N 1
ATOM 1265 C CA . TYR A 1 156 ? -1.861 -9.962 -1.512 1.00 98.62 156 TYR A CA 1
ATOM 1266 C C . TYR A 1 156 ? -0.341 -9.839 -1.576 1.00 98.62 156 TYR A C 1
ATOM 1268 O O . TYR A 1 156 ? 0.389 -10.548 -0.880 1.00 98.62 156 TYR A O 1
ATOM 1276 N N . ASP A 1 157 ? 0.135 -8.961 -2.444 1.00 98.44 157 ASP A N 1
ATOM 1277 C CA . ASP A 1 157 ? 1.545 -8.704 -2.677 1.00 98.44 157 ASP A CA 1
ATOM 1278 C C . ASP A 1 157 ? 1.974 -7.480 -1.862 1.00 98.44 157 ASP A C 1
ATOM 1280 O O . ASP A 1 157 ? 1.485 -6.368 -2.067 1.00 98.44 157 ASP A O 1
ATOM 1284 N N . PHE A 1 158 ? 2.894 -7.677 -0.919 1.00 97.88 158 PHE A N 1
ATOM 1285 C CA . PHE A 1 158 ? 3.433 -6.584 -0.108 1.00 97.88 158 PHE A CA 1
ATOM 1286 C C . PHE A 1 158 ? 4.425 -5.705 -0.871 1.00 97.88 158 PHE A C 1
ATOM 1288 O O . PHE A 1 158 ? 4.934 -4.735 -0.305 1.00 97.88 158 PHE A O 1
ATOM 1295 N N . TRP A 1 159 ? 4.714 -6.050 -2.123 1.00 95.25 159 TRP A N 1
ATOM 1296 C CA . TRP A 1 159 ? 5.688 -5.426 -2.999 1.00 95.25 159 TRP A CA 1
ATOM 1297 C C . TRP A 1 159 ? 7.101 -5.384 -2.391 1.00 95.25 159 TRP A C 1
ATOM 1299 O O . TRP A 1 159 ? 7.376 -5.975 -1.343 1.00 95.25 159 TRP A O 1
ATOM 1309 N N . GLY A 1 160 ? 8.008 -4.660 -3.044 1.00 91.50 160 GLY A N 1
ATOM 1310 C CA . GLY A 1 160 ? 9.459 -4.743 -2.865 1.00 91.50 160 GLY A CA 1
ATOM 1311 C C . GLY A 1 160 ? 9.987 -4.942 -1.446 1.00 91.50 160 GLY A C 1
ATOM 1312 O O . GLY A 1 160 ? 9.665 -4.185 -0.527 1.00 91.50 160 GLY A O 1
ATOM 1313 N N . ILE A 1 161 ? 10.848 -5.940 -1.292 1.00 92.44 161 ILE A N 1
ATOM 1314 C CA . ILE A 1 161 ? 11.690 -6.157 -0.111 1.00 92.44 161 ILE A CA 1
ATOM 1315 C C . ILE A 1 161 ? 13.172 -6.035 -0.523 1.00 92.44 161 ILE A C 1
ATOM 1317 O O . ILE A 1 161 ? 13.454 -6.083 -1.725 1.00 92.44 161 ILE A O 1
ATOM 1321 N N . PRO A 1 162 ? 14.114 -5.870 0.427 1.00 88.62 162 PRO A N 1
ATOM 1322 C CA . PRO A 1 162 ? 15.533 -5.796 0.097 1.00 88.62 162 PRO A CA 1
ATOM 1323 C C . PRO A 1 162 ? 16.024 -7.046 -0.644 1.00 88.62 162 PRO A C 1
ATOM 1325 O O . PRO A 1 162 ? 15.417 -8.117 -0.559 1.00 88.62 162 PRO A O 1
ATOM 1328 N N . GLU A 1 163 ? 17.129 -6.923 -1.380 1.00 84.00 163 GLU A N 1
ATOM 1329 C CA . GLU A 1 163 ? 17.700 -8.036 -2.152 1.00 84.00 163 GLU A CA 1
ATOM 1330 C C . GLU A 1 163 ? 18.269 -9.132 -1.253 1.00 84.00 163 GLU A C 1
ATOM 1332 O O . GLU A 1 163 ? 18.204 -10.308 -1.611 1.00 84.00 163 GLU A O 1
ATOM 1337 N N . THR A 1 164 ? 18.728 -8.774 -0.052 1.00 82.12 164 THR A N 1
ATOM 1338 C CA . THR A 1 164 ? 19.221 -9.729 0.940 1.00 82.12 164 THR A CA 1
ATOM 1339 C C . THR A 1 164 ? 18.408 -9.675 2.236 1.00 82.12 164 THR A C 1
ATOM 1341 O O . THR A 1 164 ? 17.484 -8.878 2.394 1.00 82.12 164 THR A O 1
ATOM 1344 N N . ASP A 1 165 ? 18.688 -10.601 3.151 1.00 79.38 165 ASP A N 1
ATOM 1345 C CA . ASP A 1 165 ? 18.085 -10.630 4.489 1.00 79.38 165 ASP A CA 1
ATOM 1346 C C . ASP A 1 165 ? 18.941 -9.876 5.529 1.00 79.38 165 ASP A C 1
ATOM 1348 O O . ASP A 1 165 ? 18.685 -9.978 6.731 1.00 79.38 165 ASP A O 1
ATOM 1352 N N . ALA A 1 166 ? 19.965 -9.138 5.092 1.00 77.38 166 ALA A N 1
ATOM 1353 C CA . ALA A 1 166 ? 20.899 -8.456 5.973 1.00 77.38 166 ALA A CA 1
ATOM 1354 C C . ALA A 1 166 ? 20.217 -7.356 6.806 1.00 77.38 166 ALA A C 1
ATOM 1356 O O . ALA A 1 166 ? 19.560 -6.452 6.291 1.00 77.38 166 ALA A O 1
ATOM 1357 N N . GLU A 1 167 ? 20.406 -7.407 8.127 1.00 70.81 167 GLU A N 1
ATOM 1358 C CA . GLU A 1 167 ? 19.707 -6.513 9.060 1.00 70.81 167 GLU A CA 1
ATOM 1359 C C . GLU A 1 167 ? 20.213 -5.061 9.055 1.00 70.81 167 GLU A C 1
ATOM 1361 O O . GLU A 1 167 ? 19.545 -4.190 9.608 1.00 70.81 167 GLU A O 1
ATOM 1366 N N . HIS A 1 168 ? 21.367 -4.797 8.438 1.00 70.69 168 HIS A N 1
ATOM 1367 C CA . HIS A 1 168 ? 21.982 -3.469 8.355 1.00 70.69 168 HIS A CA 1
ATOM 1368 C C . HIS A 1 168 ? 21.588 -2.688 7.090 1.00 70.69 168 HIS A C 1
ATOM 1370 O O . HIS A 1 168 ? 21.999 -1.542 6.925 1.00 70.69 168 HIS A O 1
ATOM 1376 N N . GLU A 1 169 ? 20.799 -3.280 6.189 1.00 74.38 169 GLU A N 1
ATOM 1377 C CA . GLU A 1 169 ? 20.306 -2.580 5.004 1.00 74.38 169 GLU A CA 1
ATOM 1378 C C . GLU A 1 169 ? 19.222 -1.553 5.369 1.00 74.38 169 GLU A C 1
ATOM 1380 O O . GLU A 1 169 ? 18.382 -1.793 6.239 1.00 74.38 169 GLU A O 1
ATOM 1385 N N . ALA A 1 170 ? 19.179 -0.428 4.645 1.00 71.88 170 ALA A N 1
ATOM 1386 C CA . ALA A 1 170 ? 18.226 0.665 4.879 1.00 71.88 170 ALA A CA 1
ATOM 1387 C C . ALA A 1 170 ? 16.752 0.203 4.915 1.00 71.88 170 ALA A C 1
ATOM 1389 O O . ALA A 1 170 ? 15.924 0.771 5.623 1.00 71.88 170 ALA A O 1
ATOM 1390 N N . MET A 1 171 ? 16.418 -0.877 4.198 1.00 80.12 171 MET A N 1
ATOM 1391 C CA . MET A 1 171 ? 15.064 -1.434 4.122 1.00 80.12 171 MET A CA 1
ATOM 1392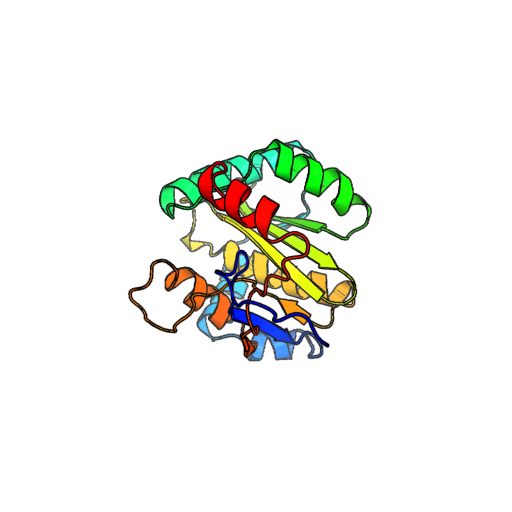 C C . MET A 1 171 ? 14.776 -2.567 5.128 1.00 80.12 171 MET A C 1
ATOM 1394 O O . MET A 1 171 ? 13.693 -3.161 5.081 1.00 80.12 171 MET A O 1
ATOM 1398 N N . ALA A 1 172 ? 15.676 -2.869 6.072 1.00 83.50 172 ALA A N 1
ATOM 1399 C CA . ALA A 1 172 ? 15.495 -3.961 7.036 1.00 83.50 172 ALA A CA 1
ATOM 1400 C C . ALA A 1 172 ? 14.234 -3.794 7.910 1.00 83.50 172 ALA A C 1
ATOM 1402 O O . ALA A 1 172 ? 13.539 -4.769 8.209 1.00 83.50 172 ALA A O 1
ATOM 1403 N N . GLY A 1 173 ? 13.884 -2.557 8.284 1.00 87.44 173 GLY A N 1
ATOM 1404 C CA . GLY A 1 173 ? 12.649 -2.253 9.019 1.00 87.44 173 GLY A CA 1
ATOM 1405 C C . GLY A 1 173 ? 11.384 -2.559 8.208 1.00 87.44 173 GLY A C 1
ATOM 1406 O O . GLY A 1 173 ? 10.479 -3.240 8.699 1.00 87.44 173 GLY A O 1
ATOM 1407 N N . VAL A 1 174 ? 11.356 -2.126 6.943 1.00 88.06 174 VAL A N 1
ATOM 1408 C CA . VAL A 1 174 ? 10.260 -2.397 5.996 1.00 88.06 174 VAL A CA 1
ATOM 1409 C C . VAL A 1 174 ? 10.124 -3.896 5.749 1.00 88.06 174 VAL A C 1
ATOM 1411 O O . VAL A 1 174 ? 9.016 -4.433 5.765 1.00 88.06 174 VAL A O 1
ATOM 1414 N N . TYR A 1 175 ? 11.245 -4.601 5.595 1.00 92.25 175 TYR A N 1
ATOM 1415 C CA . TYR A 1 175 ? 11.237 -6.048 5.444 1.00 92.25 175 TYR A CA 1
ATOM 1416 C C . TYR A 1 175 ? 10.652 -6.756 6.665 1.00 92.25 175 TYR A C 1
ATOM 1418 O O . TYR A 1 175 ? 9.754 -7.590 6.533 1.00 92.25 175 TYR A O 1
ATOM 1426 N N . ARG A 1 176 ? 11.106 -6.384 7.869 1.00 92.62 176 ARG A N 1
ATOM 1427 C CA . ARG A 1 176 ? 10.596 -6.927 9.135 1.00 92.62 176 ARG A CA 1
ATOM 1428 C C . ARG A 1 176 ? 9.092 -6.697 9.267 1.00 92.62 176 ARG A C 1
ATOM 1430 O O . ARG A 1 176 ? 8.389 -7.601 9.717 1.00 92.62 176 ARG A O 1
ATOM 1437 N N . PHE A 1 177 ? 8.617 -5.525 8.838 1.00 95.06 177 PHE A N 1
ATOM 1438 C CA . PHE A 1 177 ? 7.198 -5.197 8.764 1.00 95.06 177 PHE A CA 1
ATOM 1439 C C . PHE A 1 177 ? 6.419 -6.129 7.842 1.00 95.06 177 PHE A C 1
ATOM 1441 O O . PHE A 1 177 ? 5.469 -6.770 8.292 1.00 95.06 177 PHE A O 1
ATOM 1448 N N . LYS A 1 178 ? 6.844 -6.245 6.582 1.00 96.31 178 LYS A N 1
ATOM 1449 C CA . LYS A 1 178 ? 6.161 -7.052 5.563 1.00 96.31 178 LYS A CA 1
ATOM 1450 C C . LYS A 1 178 ? 6.176 -8.546 5.911 1.00 96.31 178 LYS A C 1
ATOM 1452 O O . LYS A 1 178 ? 5.139 -9.198 5.868 1.00 96.31 178 LYS A O 1
ATOM 1457 N N . ARG A 1 179 ? 7.315 -9.076 6.377 1.00 95.44 179 ARG A N 1
ATOM 1458 C CA . ARG A 1 179 ? 7.480 -10.495 6.764 1.00 95.44 179 ARG A CA 1
ATOM 1459 C C . ARG A 1 179 ? 6.607 -10.894 7.960 1.00 95.44 179 ARG A C 1
ATOM 1461 O O . ARG A 1 179 ? 6.354 -12.074 8.176 1.00 95.44 179 ARG A O 1
ATOM 1468 N N . GLY A 1 180 ? 6.174 -9.939 8.783 1.00 96.88 180 GLY A N 1
ATOM 1469 C CA . GLY A 1 180 ? 5.327 -10.218 9.943 1.00 96.88 180 GLY A CA 1
ATOM 1470 C C . GLY A 1 180 ? 3.899 -10.651 9.604 1.00 96.88 180 GLY A C 1
ATOM 1471 O O . GLY A 1 180 ? 3.259 -11.300 10.431 1.00 96.88 180 GLY A O 1
ATOM 1472 N N . TRP A 1 181 ? 3.433 -10.350 8.390 1.00 97.38 181 TRP A N 1
ATOM 1473 C CA . TRP A 1 181 ? 2.093 -10.687 7.907 1.00 97.38 181 TRP A CA 1
ATOM 1474 C C . TRP A 1 181 ? 1.943 -12.141 7.439 1.00 97.38 181 TRP A C 1
ATOM 1476 O O . TRP A 1 181 ? 0.832 -12.564 7.136 1.00 97.38 181 TRP A O 1
ATOM 1486 N N . GLY A 1 182 ? 3.038 -12.905 7.401 1.00 95.56 182 GLY A N 1
ATOM 1487 C CA . GLY A 1 182 ? 3.080 -14.239 6.810 1.00 95.56 182 GLY A CA 1
ATOM 1488 C C . GLY A 1 182 ? 3.464 -14.182 5.331 1.00 95.56 182 GLY A C 1
ATOM 1489 O O . GLY A 1 182 ? 4.233 -13.316 4.913 1.00 95.56 182 GLY A O 1
ATOM 1490 N N . GLY A 1 183 ? 2.934 -15.118 4.546 1.00 95.88 183 GLY A N 1
ATOM 1491 C CA . GLY A 1 183 ? 3.255 -15.246 3.127 1.00 95.88 183 GLY A CA 1
ATOM 1492 C C . GLY A 1 183 ? 4.649 -15.819 2.861 1.00 95.88 183 GLY A C 1
ATOM 1493 O O . GLY A 1 183 ? 5.396 -16.186 3.770 1.00 95.88 183 GLY A O 1
ATOM 1494 N N . ARG A 1 184 ? 4.991 -15.914 1.576 1.00 96.62 184 ARG A N 1
ATOM 1495 C CA . ARG A 1 184 ? 6.276 -16.441 1.102 1.00 96.62 184 ARG A CA 1
ATOM 1496 C C . ARG A 1 184 ? 7.059 -15.371 0.362 1.00 96.62 184 ARG A C 1
ATOM 1498 O O . ARG A 1 184 ? 6.480 -14.567 -0.366 1.00 96.62 184 ARG A O 1
ATOM 1505 N N . VAL A 1 185 ? 8.379 -15.399 0.510 1.00 96.44 185 VAL A N 1
ATOM 1506 C CA . VAL A 1 185 ? 9.259 -14.575 -0.320 1.00 96.44 185 VAL A CA 1
ATOM 1507 C C . VAL A 1 185 ? 9.271 -15.140 -1.740 1.00 96.44 185 VAL A C 1
ATOM 1509 O O . VAL A 1 185 ? 9.429 -16.346 -1.935 1.00 96.44 185 VAL A O 1
ATOM 1512 N N . VAL A 1 186 ? 9.096 -14.268 -2.728 1.00 96.38 186 VAL A N 1
ATOM 1513 C CA . VAL A 1 186 ? 9.188 -14.587 -4.156 1.00 96.38 186 VAL A CA 1
ATOM 1514 C C . VAL A 1 186 ? 10.320 -13.770 -4.752 1.00 96.38 186 VAL A C 1
ATOM 1516 O O . VAL A 1 186 ? 10.406 -12.573 -4.490 1.00 96.38 186 VAL A O 1
ATOM 1519 N N . GLN A 1 187 ? 11.172 -14.416 -5.547 1.00 95.31 187 GLN A N 1
ATOM 1520 C CA . GLN A 1 187 ? 12.248 -13.770 -6.290 1.00 95.31 187 GLN A CA 1
ATOM 1521 C C . GLN A 1 187 ? 11.972 -13.861 -7.790 1.00 95.31 187 GLN A C 1
ATOM 1523 O O . GLN A 1 187 ? 11.664 -14.932 -8.313 1.00 95.31 187 GLN A O 1
ATOM 1528 N N . PHE A 1 188 ? 12.084 -12.727 -8.470 1.00 94.06 188 PHE A N 1
ATOM 1529 C CA . PHE A 1 188 ? 11.907 -12.594 -9.908 1.00 94.06 188 PHE A CA 1
ATOM 1530 C C . PHE A 1 188 ? 13.258 -12.696 -10.633 1.00 94.06 188 PHE A C 1
ATOM 1532 O O . PHE A 1 188 ? 14.293 -12.366 -10.053 1.00 94.06 188 PHE A O 1
ATOM 1539 N N . PRO A 1 189 ? 13.274 -13.111 -11.915 1.00 91.50 189 PRO A N 1
ATOM 1540 C CA . PRO A 1 189 ? 14.507 -13.262 -12.695 1.00 91.50 189 PRO A CA 1
ATOM 1541 C C . PRO A 1 189 ? 15.185 -11.921 -13.042 1.00 91.50 189 PRO A C 1
ATOM 1543 O O . PRO A 1 189 ? 16.304 -11.907 -13.543 1.00 91.50 189 PRO A O 1
ATOM 1546 N N . GLY A 1 190 ? 14.524 -10.794 -12.763 1.00 91.44 190 GLY A N 1
ATOM 1547 C CA . GLY A 1 190 ? 15.043 -9.448 -12.975 1.00 91.44 190 GLY A CA 1
ATOM 1548 C C . GLY A 1 190 ? 14.659 -8.834 -14.311 1.00 91.44 190 GLY A C 1
ATOM 1549 O O . GLY A 1 190 ? 13.638 -9.185 -14.902 1.00 91.44 190 GLY A O 1
ATOM 1550 N N . CYS A 1 191 ? 15.442 -7.848 -14.745 1.00 92.62 191 CYS A N 1
ATOM 1551 C CA . CYS A 1 191 ? 15.159 -7.071 -15.944 1.00 92.62 191 CYS A CA 1
ATOM 1552 C C . CYS A 1 191 ? 16.092 -7.484 -17.083 1.00 92.62 191 CYS A C 1
ATOM 1554 O O . CYS A 1 191 ? 17.310 -7.569 -16.917 1.00 92.62 191 CYS A O 1
ATOM 1556 N N . TYR A 1 192 ? 15.505 -7.706 -18.256 1.00 92.75 192 TYR A N 1
ATOM 1557 C CA . TYR A 1 192 ? 16.228 -8.067 -19.465 1.00 92.75 192 TYR A CA 1
ATOM 1558 C C . TYR A 1 192 ? 15.900 -7.077 -20.571 1.00 92.75 192 TYR A C 1
ATOM 1560 O O . TYR A 1 192 ? 14.737 -6.784 -20.849 1.00 92.75 192 TYR A O 1
ATOM 1568 N N . ARG A 1 193 ? 16.940 -6.585 -21.235 1.00 90.06 193 ARG A N 1
ATOM 1569 C CA . ARG A 1 193 ? 16.834 -5.651 -22.348 1.00 90.06 193 ARG A CA 1
ATOM 1570 C C . ARG A 1 193 ? 17.053 -6.383 -23.661 1.00 90.06 193 ARG A C 1
ATOM 1572 O O . ARG A 1 193 ? 18.072 -7.046 -23.865 1.00 90.06 193 ARG A O 1
ATOM 1579 N N . GLN A 1 194 ? 16.112 -6.195 -24.580 1.00 92.25 194 GLN A N 1
ATOM 1580 C CA . GLN A 1 194 ? 16.271 -6.562 -25.980 1.00 92.25 194 GLN A CA 1
ATOM 1581 C C . GLN A 1 194 ? 16.548 -5.311 -26.811 1.00 92.25 194 GLN A C 1
ATOM 1583 O O . GLN A 1 194 ? 15.693 -4.438 -26.952 1.00 92.25 194 GLN A O 1
ATOM 1588 N N . VAL A 1 195 ? 17.736 -5.238 -27.408 1.00 90.69 195 VAL A N 1
ATOM 1589 C CA . VAL A 1 195 ? 18.131 -4.092 -28.232 1.00 90.69 195 VAL A CA 1
ATOM 1590 C C . VAL A 1 195 ? 17.716 -4.316 -29.686 1.00 90.69 195 VAL A C 1
ATOM 1592 O O . VAL A 1 195 ? 18.233 -5.196 -30.376 1.00 90.69 195 VAL A O 1
ATOM 1595 N N . TYR A 1 196 ? 16.782 -3.498 -30.176 1.00 91.00 196 TYR A N 1
ATOM 1596 C CA . TYR A 1 196 ? 16.309 -3.563 -31.564 1.00 91.00 196 TYR A CA 1
ATOM 1597 C C . TYR A 1 196 ? 17.162 -2.735 -32.535 1.00 91.00 196 TYR A C 1
ATOM 1599 O O . TYR A 1 196 ? 17.296 -3.112 -33.700 1.00 91.00 196 TYR A O 1
ATOM 1607 N N . ARG A 1 197 ? 17.754 -1.626 -32.066 1.00 92.44 197 ARG A N 1
ATOM 1608 C CA . ARG A 1 197 ? 18.593 -0.703 -32.851 1.00 92.44 197 ARG A CA 1
ATOM 1609 C C . ARG A 1 197 ? 19.922 -0.438 -32.123 1.00 92.44 197 ARG A C 1
ATOM 1611 O O . ARG A 1 197 ? 20.016 0.539 -31.386 1.00 92.44 197 ARG A O 1
ATOM 1618 N N . PRO A 1 198 ? 20.953 -1.284 -32.315 1.00 90.69 198 PRO A N 1
ATOM 1619 C CA . PRO A 1 198 ? 22.185 -1.223 -31.521 1.00 90.69 198 PRO A CA 1
ATOM 1620 C C . PRO A 1 198 ? 22.929 0.114 -31.580 1.00 90.69 198 PRO A C 1
ATOM 1622 O O . PRO A 1 198 ? 23.408 0.584 -30.555 1.00 90.69 198 PRO A O 1
ATOM 1625 N N . LEU A 1 199 ? 23.007 0.744 -32.758 1.00 93.44 199 LEU A N 1
ATOM 1626 C CA . LEU A 1 199 ? 23.696 2.030 -32.915 1.00 93.44 199 LEU A CA 1
ATOM 1627 C C . LEU A 1 199 ? 22.971 3.161 -32.176 1.00 93.44 199 LEU A C 1
ATOM 1629 O O . LEU A 1 199 ? 23.607 3.908 -31.440 1.00 93.44 199 LEU A O 1
ATOM 1633 N N . LEU A 1 200 ? 21.644 3.246 -32.318 1.00 94.00 200 LEU A N 1
ATOM 1634 C CA . LEU A 1 200 ? 20.841 4.243 -31.606 1.00 94.00 200 LEU A CA 1
ATOM 1635 C C . LEU A 1 200 ? 20.894 4.030 -30.094 1.00 94.00 200 LEU A C 1
ATOM 1637 O O . LEU A 1 200 ? 21.015 5.002 -29.362 1.00 94.00 200 LEU A O 1
ATOM 1641 N N . MET A 1 201 ? 20.871 2.777 -29.630 1.00 90.75 201 MET A N 1
ATOM 1642 C CA . MET A 1 201 ? 20.997 2.472 -28.204 1.00 90.75 201 MET A CA 1
ATOM 1643 C C . MET A 1 201 ? 22.346 2.937 -27.645 1.00 90.75 201 MET A C 1
ATOM 1645 O O . MET A 1 201 ? 22.373 3.590 -26.612 1.00 90.75 201 MET A O 1
ATOM 1649 N N . LYS A 1 202 ? 23.455 2.680 -28.354 1.00 89.81 202 LYS A N 1
ATOM 1650 C CA . LYS A 1 202 ? 24.787 3.158 -27.945 1.00 89.81 202 LYS A CA 1
ATOM 1651 C C . LYS A 1 202 ? 24.876 4.684 -27.891 1.00 89.81 202 LYS A C 1
ATOM 1653 O O . LYS A 1 202 ? 25.539 5.224 -27.013 1.00 89.81 202 LYS A O 1
ATOM 1658 N N . LEU A 1 203 ? 24.240 5.380 -28.836 1.00 94.25 203 LEU A N 1
ATOM 1659 C CA . LEU A 1 203 ? 24.163 6.843 -28.813 1.00 94.25 203 LEU A CA 1
ATOM 1660 C C . LEU A 1 203 ? 23.313 7.324 -27.633 1.00 94.25 203 LEU A C 1
ATOM 1662 O O . LEU A 1 203 ? 23.732 8.225 -26.915 1.00 94.25 203 LEU A O 1
ATOM 1666 N N . ALA A 1 204 ? 22.163 6.694 -27.395 1.00 91.25 204 ALA A N 1
ATOM 1667 C CA . ALA A 1 204 ? 21.290 7.021 -26.279 1.00 91.25 204 ALA A CA 1
ATOM 1668 C C . ALA A 1 204 ? 22.003 6.833 -24.931 1.00 91.25 204 ALA A C 1
ATOM 1670 O O . ALA A 1 204 ? 22.008 7.756 -24.136 1.00 91.25 204 ALA A O 1
ATOM 1671 N N . GLU A 1 205 ? 22.702 5.719 -24.708 1.00 88.56 205 GLU A N 1
ATOM 1672 C CA . GLU A 1 205 ? 23.484 5.486 -23.477 1.00 88.56 205 GLU A CA 1
ATOM 1673 C C . GLU A 1 205 ? 24.629 6.492 -23.283 1.00 88.56 205 GLU A C 1
ATOM 1675 O O . GLU A 1 205 ? 25.072 6.715 -22.160 1.00 88.56 205 GLU A O 1
ATOM 1680 N N . ARG A 1 206 ? 25.126 7.101 -24.367 1.00 89.94 206 ARG A N 1
ATOM 1681 C CA . ARG A 1 206 ? 26.197 8.103 -24.307 1.00 89.94 206 ARG A CA 1
ATOM 1682 C C . ARG A 1 206 ? 25.685 9.518 -24.035 1.00 89.94 206 ARG A C 1
ATOM 1684 O O . ARG A 1 206 ? 26.416 10.304 -23.441 1.00 89.94 206 ARG A O 1
ATOM 1691 N N . PHE A 1 207 ? 24.491 9.858 -24.519 1.00 92.31 207 PHE A N 1
ATOM 1692 C CA . PHE A 1 207 ? 23.990 11.239 -24.539 1.00 92.31 207 PHE A CA 1
ATOM 1693 C C . PHE A 1 207 ? 22.711 11.464 -23.727 1.00 92.31 207 PHE A C 1
ATOM 1695 O O . PHE A 1 207 ? 22.363 12.613 -23.465 1.00 92.31 207 PHE A O 1
ATOM 1702 N N . LEU A 1 208 ? 22.012 10.403 -23.327 1.00 85.00 208 LEU A N 1
ATOM 1703 C CA . LEU A 1 208 ? 20.838 10.462 -22.466 1.00 85.00 208 LEU A CA 1
ATOM 1704 C C . LEU A 1 208 ? 21.165 9.782 -21.131 1.00 85.00 208 LEU A C 1
ATOM 1706 O O . LEU A 1 208 ? 21.746 8.696 -21.130 1.00 85.00 208 LEU A O 1
ATOM 1710 N N . PRO A 1 209 ? 20.776 10.378 -19.995 1.00 64.75 209 PRO A N 1
ATOM 1711 C CA . PRO A 1 209 ? 20.801 9.694 -18.712 1.00 64.75 209 PRO A CA 1
ATOM 1712 C C . PRO A 1 209 ? 19.669 8.655 -18.703 1.00 64.75 209 PRO A C 1
ATOM 1714 O O . PRO A 1 209 ? 18.536 8.964 -18.335 1.00 64.75 209 PRO A O 1
ATOM 1717 N N . LEU A 1 210 ? 19.963 7.454 -19.205 1.00 59.12 210 LEU A N 1
ATOM 1718 C CA . LEU A 1 210 ? 19.078 6.284 -19.173 1.00 59.12 210 LEU A CA 1
ATOM 1719 C C . LEU A 1 210 ? 19.337 5.414 -17.942 1.00 59.12 210 LEU A C 1
ATOM 1721 O O . LEU A 1 210 ? 20.521 5.251 -17.568 1.00 59.12 210 LEU A O 1
#

Mean predicted aligned error: 4.44 Å

Nearest PDB structures (foldseek):
  6snr-assembly1_A  TM=9.209E-01  e=1.757E-16  Staphylococcus aureus
  1lrz-assembly1_A  TM=8.328E-01  e=2.616E-13  Staphylococcus aureus
  6wqb-assembly1_A  TM=6.518E-01  e=2.689E-06  Legionella hackeliae
  7wx7-assembly1_A  TM=6.896E-01  e=1.411E-05  Legionella pneumophila
  7wx6-assembly1_A  TM=7.264E-01  e=4.529E-05  Legionella pneumophila

Sequence (210 aa):
RLKTLQAVRAIQPLRTILLDLAPDASTLLAQMKEKWRYNVRLAMRKGVTVRVAETEADVRAWYTLLETTSERDMFGIHTLDYYLHAWRLLGNNGWVRLLLAEHQGQLLAGIFVSLFARQAIYLYGASSNEQRHLMPNYVLQWEAIRWAKQCGATSYDFWGIPETDAEHEAMAGVYRFKRGWGGRVVQFPGCYRQVYRPLLMKLAERFLPL

Radius of gyration: 19.16 Å; Cα contacts (8 Å, |Δi|>4): 336; chains: 1; bounding box: 40×36×55 Å

pLDDT: mean 93.55, std 7.87, range [48.09, 98.81]

Solvent-accessible surface area (backbone atoms only — not comparable to full-atom values): 11663 Å² total; per-residue (Å²): 130,84,75,77,67,38,81,47,87,54,91,63,64,46,24,29,38,43,28,75,38,77,62,53,73,69,56,49,50,64,58,18,39,68,71,48,48,48,36,26,54,48,8,48,75,71,55,45,44,73,47,71,60,88,48,71,66,48,53,51,58,44,45,56,30,33,51,57,33,27,66,74,70,69,52,91,77,79,58,71,66,56,55,51,50,50,44,65,70,28,32,83,74,61,34,29,47,44,38,36,19,30,44,95,88,42,82,39,24,32,37,36,31,36,42,54,95,44,36,24,36,49,73,47,75,23,41,46,91,59,72,57,93,45,32,46,69,42,37,44,51,51,51,49,53,52,48,35,39,74,73,61,20,47,30,41,31,56,39,68,38,55,94,63,87,55,78,84,46,95,48,33,65,60,36,55,57,54,59,30,64,32,56,44,81,46,77,56,98,65,36,69,45,75,79,88,51,66,70,60,49,56,50,41,66,72,76,40,99,120

Secondary structure (DSSP, 8-state):
----PEEE--SS-SEEEEEE--S-HHHHHHHS-HHHHHHHHHHHHTT-EEEE--SHHHHHHHHHHHHHHHHHHT-----HHHHHHHHHHHHTTTSEEEEEEEETTEEEEEEEEEEETTEEEEEEEEE-SSSGGG-HHHHHHHHHHHHHHHTT-SEEE---B-SS--TTSTTHHHHHHHHTT--EEEE---EEE--S-HHHHHHHHHHS--

Foldseek 3Di:
DPFDWAFDAFPFFQKWFKDFLPDDLVVLLVQFAPVLNVLLVLLVVQAKDKDWDDDLVSLVLQVVQQVVQCVVLVHDDDDSVVSVVCCVPCVVVVQKTKMFIDDPNDTAKIWIWGDDDQEIEGDDIGGDPPPCVSVRVSNRVSVVSVVSVVVRHRMYIPTHDDPDCDCPDSRNVVNVVRPRSHGDMDGHPGDIDDDPDVVVVVVCVVPPPD